Protein AF-A0A3C0PBZ8-F1 (afdb_monomer_lite)

Radius of gyration: 20.2 Å; chains: 1; bounding box: 52×35×53 Å

pLDDT: mean 87.6, std 10.33, range [48.88, 97.69]

Foldseek 3Di:
DPPVVQQVVCCVPVVDGDPDDPCVVLPQLQVAWWPDAQAPVRQVPADFFDKGKGWFFWADWDWDQDPVRKIWIWIWGHDPHGIAIEIEIHPRCVVCVVQRDGRRTKIFIATWDDDPPDPTIHGYTDDIDGSVCCLVPQFQAKEFEDEPVVDDPVLVVVLQVLQQVQDDRHWYWYWYQYPVRDTDIDTDPPGDHDSDPVSQVVSCVSRHN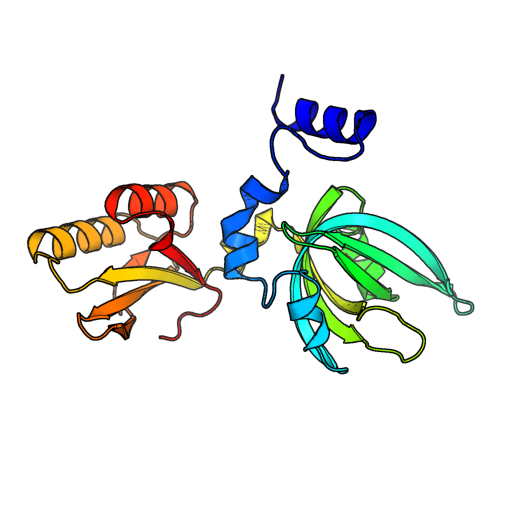VRIGTHRDSDD

Sequence (220 aa):
WPYNELLAREKEVLNFYVSGHPLMHFQDEIRGFSDISMRGEAMEKLKEGNSLTVGGIITTVKTHVQRDGRAMVFLTIEDFDGSMELLVFGDAYEKFKHLLSADAMVLVHGQVSVREEDKKPKLRVDNVMALADTRSKLTKSIHVRLKTHGLEEAQMKDLLDTCVKLKGSCTLILHLVTGENNEYRIKAKSVLVNSAKESIDMLREKIGRENVWIGKSAAA

Secondary structure (DSSP, 8-state):
--HHHHHHHHHHHHSS-SS--GGGGGHHHHHHH-SS---HHHHTT--TT-EEEEEEEEEEEEEEE-TTS-EEEEEEEE-SS-EEEEEEEHHHHHHHGGG-STT-EEEEEEEEE--TT-SS-EEEEEEEEEHHHHHHHH--EEEEEEESTT--HHHHHHHHHHHHHSEEEEEEEEEEE-TT--EEEEEEEEEEE--SHHHHHHHHHHH-GGGEEEES----

Structure (mmCIF, N/CA/C/O backbone):
data_AF-A0A3C0PBZ8-F1
#
_entry.id   AF-A0A3C0PBZ8-F1
#
loop_
_atom_site.group_PDB
_atom_site.id
_atom_site.type_symbol
_atom_site.label_atom_id
_atom_site.label_alt_id
_atom_site.label_comp_id
_atom_site.label_asym_id
_atom_site.label_entity_id
_atom_site.label_seq_id
_atom_site.pdbx_PDB_ins_code
_atom_site.Cartn_x
_atom_site.Cartn_y
_atom_site.Cartn_z
_atom_site.occupancy
_atom_site.B_iso_or_equiv
_atom_site.auth_seq_id
_atom_site.auth_comp_id
_atom_site.auth_asym_id
_atom_site.auth_atom_id
_atom_site.pdbx_PDB_model_num
ATOM 1 N N . TRP A 1 1 ? -15.441 17.137 -18.085 1.00 51.53 1 TRP A N 1
ATOM 2 C CA . TRP A 1 1 ? -14.858 15.905 -18.651 1.00 51.53 1 TRP A CA 1
ATOM 3 C C . TRP A 1 1 ? -14.835 14.815 -17.596 1.00 51.53 1 TRP A C 1
ATOM 5 O O . TRP A 1 1 ? -14.841 15.162 -16.417 1.00 51.53 1 TRP A O 1
ATOM 15 N N . PRO A 1 2 ? -14.826 13.528 -17.980 1.00 69.44 2 PRO A N 1
ATOM 16 C CA . PRO A 1 2 ? -14.471 12.448 -17.064 1.00 69.44 2 PRO A CA 1
ATOM 17 C C . PRO A 1 2 ? -13.105 12.747 -16.431 1.00 69.44 2 PRO A C 1
ATOM 19 O O . PRO A 1 2 ? -12.188 13.173 -17.132 1.00 69.44 2 PRO A O 1
ATOM 22 N N . TYR A 1 3 ? -12.968 12.547 -15.120 1.00 59.53 3 TYR A N 1
ATOM 23 C CA . TYR A 1 3 ? -11.775 12.941 -14.356 1.00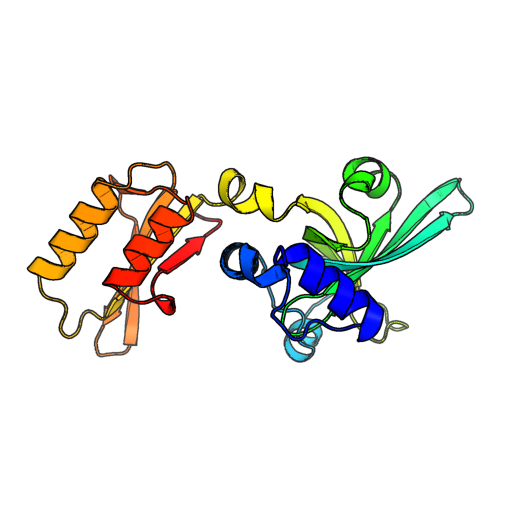 59.53 3 TYR A CA 1
ATOM 24 C C . TYR A 1 3 ? -10.474 12.358 -14.942 1.00 59.53 3 TYR A C 1
ATOM 26 O O . TYR A 1 3 ? -9.493 13.072 -15.111 1.00 59.53 3 TYR A O 1
ATOM 34 N N . ASN A 1 4 ? -10.507 11.100 -15.386 1.00 64.56 4 ASN A N 1
ATOM 35 C CA . ASN A 1 4 ? -9.351 10.426 -15.988 1.00 64.56 4 ASN A CA 1
ATOM 36 C C . ASN A 1 4 ? -8.911 11.036 -17.329 1.00 64.56 4 ASN A C 1
ATOM 38 O O . ASN A 1 4 ? -7.724 11.042 -17.635 1.00 64.56 4 ASN A O 1
ATOM 42 N N . GLU A 1 5 ? -9.846 11.559 -18.126 1.00 66.94 5 GLU A N 1
ATOM 43 C CA . GLU A 1 5 ? -9.527 12.170 -19.423 1.00 66.94 5 GLU A CA 1
ATOM 44 C C . GLU A 1 5 ? -8.877 13.550 -19.245 1.00 66.94 5 GLU A C 1
ATOM 46 O O . GLU A 1 5 ? -7.983 13.920 -20.002 1.00 66.94 5 GLU A O 1
ATOM 51 N N . LEU A 1 6 ? -9.277 14.287 -18.202 1.00 71.25 6 LEU A N 1
ATOM 52 C CA . LEU A 1 6 ? -8.618 15.531 -17.805 1.00 71.25 6 LEU A CA 1
ATOM 53 C C . LEU A 1 6 ? -7.170 15.261 -17.376 1.00 71.25 6 LEU A C 1
ATOM 55 O O . LEU A 1 6 ? -6.262 15.915 -17.876 1.00 71.25 6 LEU A O 1
ATOM 59 N N . LEU A 1 7 ? -6.953 14.261 -16.516 1.00 61.84 7 LEU A N 1
ATOM 60 C CA . LEU A 1 7 ? -5.617 13.903 -16.033 1.00 61.84 7 LEU A CA 1
ATOM 61 C C . LEU A 1 7 ? -4.696 13.416 -17.159 1.00 61.84 7 LEU A C 1
ATOM 63 O O . LEU A 1 7 ? -3.534 13.810 -17.210 1.00 61.84 7 LEU A O 1
ATOM 67 N N . ALA A 1 8 ? -5.212 12.607 -18.090 1.00 66.56 8 ALA A N 1
ATOM 68 C CA . ALA A 1 8 ? -4.445 12.153 -19.249 1.00 66.56 8 ALA A CA 1
ATOM 69 C C . ALA A 1 8 ? -3.978 13.330 -20.124 1.00 66.56 8 ALA A C 1
ATOM 71 O O . ALA A 1 8 ? -2.813 13.381 -20.512 1.00 66.56 8 ALA A O 1
ATOM 72 N N . ARG A 1 9 ? -4.856 14.313 -20.369 1.00 60.94 9 ARG A N 1
ATOM 73 C CA . ARG A 1 9 ? -4.512 15.526 -21.129 1.00 60.94 9 ARG A CA 1
ATOM 74 C C . ARG A 1 9 ? -3.563 16.449 -20.372 1.00 60.94 9 ARG A C 1
ATOM 76 O O . ARG A 1 9 ? -2.681 17.034 -20.987 1.00 60.94 9 ARG A O 1
ATOM 83 N N . GLU A 1 10 ? -3.711 16.582 -19.055 1.00 69.81 10 GLU A N 1
ATOM 84 C CA . GLU A 1 10 ? -2.758 17.339 -18.233 1.00 69.81 10 GLU A CA 1
ATOM 85 C C . GLU A 1 10 ? -1.360 16.731 -18.314 1.00 69.81 10 GLU A C 1
ATOM 87 O O . GLU A 1 10 ? -0.398 17.453 -18.561 1.00 69.81 10 GLU A O 1
ATOM 92 N N . LYS A 1 11 ? -1.241 15.402 -18.221 1.00 64.38 11 LYS A N 1
ATOM 93 C CA . LYS A 1 11 ? 0.039 14.721 -18.429 1.00 64.38 11 LYS A CA 1
ATOM 94 C C . LYS A 1 11 ? 0.583 14.947 -19.843 1.00 64.38 11 LYS A C 1
ATOM 96 O O . LYS A 1 11 ? 1.767 15.211 -19.994 1.00 64.38 11 LYS A O 1
ATOM 101 N N . GLU A 1 12 ? -0.256 14.875 -20.871 1.00 68.19 12 GLU A N 1
ATOM 102 C CA . GLU A 1 12 ? 0.172 15.061 -22.264 1.00 68.19 12 GLU A CA 1
ATOM 103 C C . GLU A 1 12 ? 0.647 16.497 -22.561 1.00 68.19 12 GLU A C 1
ATOM 105 O O . GLU A 1 12 ? 1.624 16.689 -23.280 1.00 68.19 12 GLU A O 1
ATOM 110 N N . VAL A 1 13 ? -0.015 17.507 -21.987 1.00 69.38 13 VAL A N 1
ATOM 111 C CA . VAL A 1 13 ? 0.250 18.931 -22.267 1.00 69.38 13 VAL A CA 1
ATOM 112 C C . VAL A 1 13 ? 1.289 19.531 -21.321 1.00 69.38 13 VAL A C 1
ATOM 114 O O . VAL A 1 13 ? 2.105 20.353 -21.736 1.00 69.38 13 VAL A O 1
ATOM 117 N N . LEU A 1 14 ? 1.248 19.158 -20.044 1.00 60.00 14 LEU A N 1
ATOM 118 C CA . LEU A 1 14 ? 2.053 19.769 -18.987 1.00 60.00 14 LEU A CA 1
ATOM 119 C C . LEU A 1 14 ? 3.160 18.840 -18.491 1.00 60.00 14 LEU A C 1
ATOM 121 O O . LEU A 1 14 ? 4.107 19.314 -17.875 1.00 60.00 14 LEU A O 1
ATOM 125 N N . ASN A 1 15 ? 3.082 17.537 -18.776 1.00 53.66 15 ASN A N 1
ATOM 126 C CA . ASN A 1 15 ? 3.970 16.509 -18.225 1.00 53.66 15 ASN A CA 1
ATOM 127 C C . ASN A 1 15 ? 3.897 16.388 -16.684 1.00 53.66 15 ASN A C 1
ATOM 129 O O . ASN A 1 15 ? 4.764 15.769 -16.073 1.00 53.66 15 ASN A O 1
ATOM 133 N N . PHE A 1 16 ? 2.859 16.966 -16.061 1.00 51.91 16 PHE A N 1
ATOM 134 C CA . PHE A 1 16 ? 2.511 16.849 -14.639 1.00 51.91 16 PHE A CA 1
ATOM 135 C C . PHE A 1 16 ? 0.998 17.050 -14.426 1.00 51.91 16 PHE A C 1
ATOM 137 O O . PHE A 1 16 ? 0.318 17.637 -15.265 1.00 51.91 16 PHE A O 1
ATOM 144 N N . TYR A 1 17 ? 0.465 16.563 -13.301 1.00 59.19 17 TYR A N 1
ATOM 145 C CA . TYR A 1 17 ? -0.961 16.657 -12.958 1.00 59.19 17 TYR A CA 1
ATOM 146 C C . TYR A 1 17 ? -1.248 17.924 -12.138 1.00 59.19 17 TYR A C 1
ATOM 148 O O . TYR A 1 17 ? -0.642 18.124 -11.086 1.00 59.19 17 TYR A O 1
ATOM 156 N N . VAL A 1 18 ? -2.191 18.760 -12.582 1.00 52.19 18 VAL A N 1
ATOM 157 C CA . VAL A 1 18 ? -2.585 20.016 -11.907 1.00 52.19 18 VAL A CA 1
ATOM 158 C C . VAL A 1 18 ? -3.898 19.845 -11.146 1.00 52.19 18 VAL A C 1
ATOM 160 O O . VAL A 1 18 ? -4.051 20.371 -10.046 1.00 52.19 18 VAL A O 1
ATOM 163 N N . SER A 1 19 ? -4.825 19.054 -11.688 1.00 53.66 19 SER A N 1
ATOM 164 C CA . SER A 1 19 ? -6.160 18.824 -11.117 1.00 53.66 19 SER A CA 1
ATOM 165 C C . SER A 1 19 ? -6.214 17.682 -10.090 1.00 53.66 19 SER A C 1
ATOM 167 O O . SER A 1 19 ? -7.282 17.372 -9.549 1.00 53.66 19 SER A O 1
ATOM 169 N N . GLY A 1 20 ? -5.069 17.057 -9.800 1.00 64.75 20 GLY A N 1
ATOM 170 C CA . GLY A 1 20 ? -4.904 16.066 -8.738 1.00 64.75 20 GLY A CA 1
ATOM 171 C C . GLY A 1 20 ? -4.187 14.791 -9.182 1.00 64.75 20 GLY A C 1
ATOM 172 O O . GLY A 1 20 ? -4.413 14.271 -10.267 1.00 64.75 20 GLY A O 1
ATOM 173 N N . HIS A 1 21 ? -3.310 14.268 -8.325 1.00 72.56 21 HIS A N 1
ATOM 174 C CA . HIS A 1 21 ? -2.490 13.096 -8.633 1.00 72.56 21 HIS A CA 1
ATOM 175 C C . HIS A 1 21 ? -3.364 11.829 -8.805 1.00 72.56 21 HIS A C 1
ATOM 177 O O . HIS A 1 21 ? -4.172 11.554 -7.915 1.00 72.56 21 HIS A O 1
ATOM 183 N N . PRO A 1 22 ? -3.199 10.990 -9.853 1.00 80.25 22 PRO A N 1
ATOM 184 C CA . PRO A 1 22 ? -3.996 9.764 -10.041 1.00 80.25 22 PRO A CA 1
ATOM 185 C C . PRO A 1 22 ? -3.986 8.829 -8.822 1.00 80.25 22 PRO A C 1
ATOM 187 O O . PRO A 1 22 ? -4.986 8.194 -8.486 1.00 80.25 22 PRO A O 1
ATOM 190 N N . LEU A 1 23 ? -2.862 8.811 -8.098 1.00 87.44 23 LEU A N 1
ATOM 191 C CA . LEU A 1 23 ? -2.704 8.047 -6.857 1.00 87.44 23 LEU A CA 1
ATOM 192 C C . LEU A 1 23 ? -3.606 8.509 -5.708 1.00 87.44 23 LEU A C 1
ATOM 194 O O . LEU A 1 23 ? -3.728 7.773 -4.733 1.00 87.44 23 LEU A O 1
ATOM 198 N N . MET A 1 24 ? -4.267 9.671 -5.786 1.00 86.81 24 MET A N 1
ATOM 199 C CA . MET A 1 24 ? -5.183 10.134 -4.734 1.00 86.81 24 MET A CA 1
ATOM 200 C C . MET A 1 24 ? -6.290 9.117 -4.438 1.00 86.81 24 MET A C 1
ATOM 202 O O . MET A 1 24 ? -6.717 8.992 -3.290 1.00 86.81 24 MET A O 1
ATOM 206 N N . HIS A 1 25 ? -6.726 8.350 -5.442 1.00 86.50 25 HIS A N 1
ATOM 207 C CA . HIS A 1 25 ? -7.702 7.277 -5.247 1.00 86.50 25 HIS A CA 1
ATOM 208 C C . HIS A 1 25 ? -7.175 6.123 -4.384 1.00 86.50 25 HIS A C 1
ATOM 210 O O . HIS A 1 25 ? -7.986 5.452 -3.748 1.00 86.50 25 HIS A O 1
ATOM 216 N N . PHE A 1 26 ? -5.852 5.943 -4.339 1.00 91.50 26 PHE A N 1
ATOM 217 C CA . PHE A 1 26 ? -5.145 4.863 -3.648 1.00 91.50 26 PHE A CA 1
ATOM 218 C C . PHE A 1 26 ? -4.282 5.354 -2.475 1.00 91.50 26 PHE A C 1
ATOM 220 O O . PHE A 1 26 ? -3.345 4.680 -2.044 1.00 91.50 26 PHE A O 1
ATOM 227 N N . GLN A 1 27 ? -4.555 6.559 -1.966 1.00 90.00 27 GLN A N 1
ATOM 228 C CA . GLN A 1 27 ? -3.754 7.170 -0.905 1.00 90.00 27 GLN A CA 1
ATOM 229 C C . GLN A 1 27 ? -3.732 6.312 0.372 1.00 90.00 27 GLN A C 1
ATOM 231 O O . GLN A 1 27 ? -2.700 6.221 1.039 1.00 90.00 27 GLN A O 1
ATOM 236 N N . ASP A 1 28 ? -4.855 5.672 0.705 1.00 90.81 28 ASP A N 1
ATOM 237 C CA . ASP A 1 28 ? -4.973 4.814 1.887 1.00 90.81 28 ASP A CA 1
ATOM 238 C C . ASP A 1 28 ? -4.127 3.548 1.752 1.00 90.81 28 ASP A C 1
ATOM 240 O O . ASP A 1 28 ? -3.479 3.124 2.704 1.00 90.81 28 ASP A O 1
ATOM 244 N N . GLU A 1 29 ? -4.126 2.959 0.561 1.00 93.75 29 GLU A N 1
ATOM 245 C CA . GLU A 1 29 ? -3.388 1.757 0.205 1.00 93.75 29 GLU A CA 1
ATOM 246 C C . GLU A 1 29 ? -1.888 2.037 0.217 1.00 93.75 29 GLU A C 1
ATOM 248 O O . GLU A 1 29 ? -1.128 1.296 0.837 1.00 93.75 29 GLU A O 1
ATOM 253 N N . ILE A 1 30 ? -1.458 3.142 -0.398 1.00 92.88 30 ILE A N 1
ATOM 254 C CA . ILE A 1 30 ? -0.048 3.546 -0.401 1.00 92.88 30 ILE A CA 1
ATOM 255 C C . ILE A 1 30 ? 0.422 3.787 1.029 1.00 92.88 30 ILE A C 1
ATOM 257 O O . I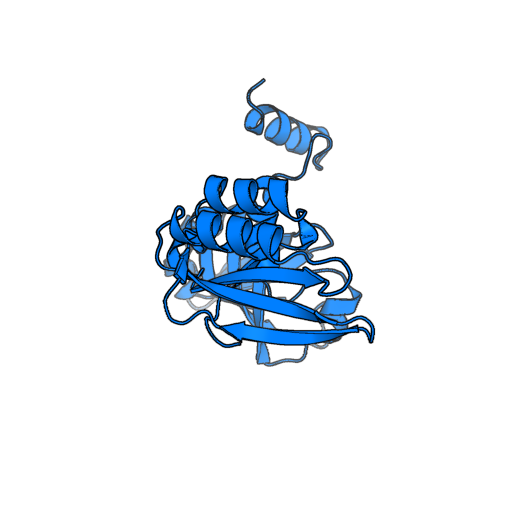LE A 1 30 ? 1.434 3.219 1.430 1.00 92.88 30 ILE A O 1
ATOM 261 N N . ARG A 1 31 ? -0.329 4.558 1.823 1.00 91.00 31 ARG A N 1
ATOM 262 C CA . ARG A 1 31 ? 0.035 4.854 3.214 1.00 91.00 31 ARG A CA 1
ATOM 263 C C . ARG A 1 31 ? -0.010 3.617 4.115 1.00 91.00 31 ARG A C 1
ATOM 265 O O . ARG A 1 31 ? 0.783 3.517 5.045 1.00 91.00 31 ARG A O 1
ATOM 272 N N . GLY A 1 32 ? -0.959 2.714 3.887 1.00 90.56 32 GLY A N 1
ATOM 273 C CA . GLY A 1 32 ? -1.168 1.528 4.717 1.00 90.56 32 GLY A CA 1
ATOM 274 C C . GLY A 1 32 ? -0.227 0.367 4.394 1.00 90.56 32 GLY A C 1
ATOM 275 O O . GLY A 1 32 ? 0.033 -0.465 5.268 1.00 90.56 32 GLY A O 1
ATOM 276 N N . PHE A 1 33 ? 0.271 0.286 3.155 1.00 94.00 33 PHE A N 1
ATOM 277 C CA . PHE A 1 33 ? 1.030 -0.872 2.675 1.00 94.00 33 PHE A CA 1
ATOM 278 C C . PHE A 1 33 ? 2.471 -0.575 2.255 1.00 94.00 33 PHE A C 1
ATOM 280 O O . PHE A 1 33 ? 3.267 -1.517 2.238 1.00 94.00 33 PHE A O 1
ATOM 287 N N . SER A 1 34 ? 2.822 0.681 1.966 1.00 93.69 34 SER A N 1
ATOM 288 C CA . SER A 1 34 ? 4.213 1.066 1.693 1.00 93.69 34 SER A CA 1
ATOM 289 C C . SER A 1 34 ? 4.995 1.204 2.993 1.00 93.69 34 SER A C 1
ATOM 291 O O . SER A 1 34 ? 4.485 1.717 3.988 1.00 93.69 34 SER A O 1
ATOM 293 N N . ASP A 1 35 ? 6.243 0.752 2.982 1.00 92.81 35 ASP A N 1
ATOM 294 C CA . ASP A 1 35 ? 7.123 0.823 4.147 1.00 92.81 35 ASP A CA 1
ATOM 295 C C . ASP A 1 35 ? 7.778 2.212 4.277 1.00 92.81 35 ASP A C 1
ATOM 297 O O . ASP A 1 35 ? 8.089 2.646 5.386 1.00 92.81 35 ASP A O 1
ATOM 301 N N . ILE A 1 36 ? 7.951 2.930 3.159 1.00 91.31 36 ILE A N 1
ATOM 302 C CA . ILE A 1 36 ? 8.472 4.304 3.109 1.00 91.31 36 ILE A CA 1
ATOM 303 C C . ILE A 1 36 ? 7.732 5.141 2.057 1.00 91.31 36 ILE A C 1
ATOM 305 O O . ILE A 1 36 ? 7.126 4.595 1.137 1.00 91.31 36 ILE A O 1
ATOM 309 N N . SER A 1 37 ? 7.864 6.463 2.175 1.00 88.62 37 SER A N 1
ATOM 310 C CA . SER A 1 37 ? 7.692 7.404 1.060 1.00 88.62 37 SER A CA 1
ATOM 311 C C . SER A 1 37 ? 8.999 7.494 0.262 1.00 88.62 37 SER A C 1
ATOM 313 O O . SER A 1 37 ? 10.086 7.343 0.826 1.00 88.62 37 SER A O 1
ATOM 315 N N . MET A 1 38 ? 8.912 7.747 -1.043 1.00 89.25 38 MET A N 1
ATOM 316 C CA . MET A 1 38 ? 10.055 7.844 -1.962 1.00 89.25 38 MET A CA 1
ATOM 317 C C . MET A 1 38 ? 10.749 9.215 -1.916 1.00 89.25 38 MET A C 1
ATOM 319 O O . MET A 1 38 ? 11.509 9.583 -2.815 1.00 89.25 38 MET A O 1
ATOM 323 N N . ARG A 1 39 ? 10.533 9.985 -0.847 1.00 88.00 39 ARG A N 1
ATOM 324 C CA . ARG A 1 39 ? 11.288 11.205 -0.558 1.00 88.00 39 ARG A CA 1
ATOM 325 C C . ARG A 1 39 ? 12.768 10.892 -0.301 1.00 88.00 39 ARG A C 1
ATOM 327 O O . ARG A 1 39 ? 13.101 9.946 0.412 1.00 88.00 39 ARG A O 1
ATOM 334 N N . GLY A 1 40 ? 13.665 11.740 -0.815 1.00 79.06 40 GLY A N 1
ATOM 335 C CA . GLY A 1 40 ? 15.126 11.543 -0.769 1.00 79.06 40 GLY A CA 1
ATOM 336 C C . GLY A 1 40 ? 15.688 11.111 0.594 1.00 79.06 40 GLY A C 1
ATOM 337 O O . GLY A 1 40 ? 16.355 10.086 0.677 1.00 79.06 40 GLY A O 1
ATOM 338 N N . GLU A 1 41 ? 15.338 11.817 1.671 1.00 81.81 41 GLU A N 1
ATOM 339 C CA . GLU A 1 41 ? 15.822 11.530 3.036 1.00 81.81 41 GLU A CA 1
ATOM 340 C C . GLU A 1 41 ? 15.434 10.131 3.559 1.00 81.81 41 GLU A C 1
ATOM 342 O O . GLU A 1 41 ? 16.143 9.544 4.380 1.00 81.81 41 GLU A O 1
ATOM 347 N N . ALA A 1 42 ? 14.290 9.588 3.125 1.00 83.19 42 ALA A N 1
ATOM 348 C CA . ALA A 1 42 ? 13.862 8.243 3.507 1.00 83.19 42 ALA A CA 1
ATOM 349 C C . ALA A 1 42 ? 14.668 7.176 2.752 1.00 83.19 42 ALA A C 1
ATOM 351 O O . ALA A 1 42 ? 15.045 6.158 3.334 1.00 83.19 42 ALA A O 1
ATOM 352 N N . MET A 1 43 ? 14.982 7.442 1.481 1.00 85.56 43 MET A N 1
ATOM 353 C CA . MET A 1 43 ? 15.770 6.545 0.636 1.00 85.56 43 MET A CA 1
ATOM 354 C C . MET A 1 43 ? 17.240 6.463 1.065 1.00 85.56 43 MET A C 1
ATOM 356 O O . MET A 1 43 ? 17.827 5.389 0.999 1.00 85.56 43 MET A O 1
ATOM 360 N N . GLU A 1 44 ? 17.827 7.553 1.564 1.00 85.62 44 GLU A N 1
ATOM 361 C CA . GLU A 1 44 ? 19.222 7.582 2.045 1.00 85.62 44 GLU A CA 1
ATOM 362 C C . GLU A 1 44 ? 19.490 6.627 3.219 1.00 85.62 44 GLU A C 1
ATOM 364 O O . GLU A 1 44 ? 20.624 6.212 3.449 1.00 85.62 44 GLU A O 1
ATOM 369 N N . LYS A 1 45 ? 18.448 6.248 3.967 1.00 86.88 45 LYS A N 1
ATOM 370 C CA . LYS A 1 45 ? 18.554 5.315 5.099 1.00 86.88 45 LYS A CA 1
ATOM 371 C C . LYS A 1 45 ? 18.485 3.847 4.676 1.00 86.88 45 LYS A C 1
ATOM 373 O O . LYS A 1 45 ? 18.660 2.964 5.521 1.00 86.88 45 LYS A O 1
ATOM 378 N N . LEU A 1 46 ? 18.196 3.571 3.404 1.00 90.56 46 LEU A N 1
ATOM 379 C CA . LEU A 1 46 ? 18.093 2.215 2.883 1.00 90.56 46 LEU A CA 1
ATOM 380 C C . LEU A 1 46 ? 19.476 1.578 2.735 1.00 90.56 46 LEU A C 1
ATOM 382 O O . LEU A 1 46 ? 20.456 2.230 2.383 1.00 90.56 46 LEU A O 1
ATOM 386 N N . LYS A 1 47 ? 19.543 0.275 3.004 1.00 91.00 47 LYS A N 1
ATOM 387 C CA . LYS A 1 47 ? 20.764 -0.529 2.911 1.00 91.00 47 LYS A CA 1
ATOM 388 C C . LYS A 1 47 ? 20.559 -1.662 1.915 1.00 91.00 47 LYS A C 1
ATOM 390 O O . LYS A 1 47 ? 19.431 -2.123 1.744 1.00 91.00 47 LYS A O 1
ATOM 395 N N . GLU A 1 48 ? 21.652 -2.109 1.301 1.00 94.12 48 GLU A N 1
ATOM 396 C CA . GLU A 1 48 ? 21.672 -3.277 0.413 1.00 94.12 48 GLU A CA 1
ATOM 397 C C . GLU A 1 48 ? 20.962 -4.477 1.055 1.00 94.12 48 GLU A C 1
ATOM 399 O O . GLU A 1 48 ? 21.176 -4.781 2.230 1.00 94.12 48 GLU A O 1
ATOM 404 N N . GLY A 1 49 ? 20.120 -5.158 0.278 1.00 92.69 49 GLY A N 1
ATOM 405 C CA . GLY A 1 49 ? 19.435 -6.384 0.689 1.00 92.69 49 GLY A CA 1
ATOM 406 C C . GLY A 1 49 ? 18.202 -6.181 1.574 1.00 92.69 49 GLY A C 1
ATOM 407 O O . GLY A 1 49 ? 17.476 -7.146 1.815 1.00 92.69 49 GLY A O 1
ATOM 408 N N . ASN A 1 50 ? 17.907 -4.958 2.031 1.00 94.31 50 ASN A N 1
ATOM 409 C CA . ASN A 1 50 ? 16.680 -4.694 2.784 1.00 94.31 50 ASN A CA 1
ATOM 410 C C . ASN A 1 50 ? 15.447 -5.022 1.934 1.00 94.31 50 ASN A C 1
ATOM 412 O O . ASN A 1 50 ? 15.324 -4.548 0.804 1.00 94.31 50 ASN A O 1
ATOM 416 N N . SER A 1 51 ? 14.499 -5.777 2.491 1.00 95.75 51 SER A N 1
ATOM 417 C CA . SER A 1 51 ? 13.184 -5.941 1.870 1.00 95.75 51 SER A CA 1
ATOM 418 C C . SER A 1 51 ? 12.379 -4.654 2.005 1.00 95.75 51 SER A C 1
ATOM 420 O O . SER A 1 51 ? 12.304 -4.077 3.091 1.00 95.75 51 SER A O 1
ATOM 422 N N . LEU A 1 52 ? 11.771 -4.216 0.909 1.00 95.88 52 LEU A N 1
ATOM 423 C CA . LEU A 1 52 ? 11.041 -2.959 0.841 1.00 95.88 52 LEU A CA 1
ATOM 424 C C . LEU A 1 52 ? 9.778 -3.115 -0.002 1.00 95.88 52 LEU A C 1
ATOM 426 O O . LEU A 1 52 ? 9.802 -3.709 -1.082 1.00 95.88 52 LEU A O 1
ATOM 430 N N . THR A 1 53 ? 8.682 -2.547 0.491 1.00 96.81 53 THR A N 1
ATOM 431 C CA . THR A 1 53 ? 7.418 -2.415 -0.235 1.00 96.81 53 THR A CA 1
ATOM 432 C C . THR A 1 53 ? 7.130 -0.944 -0.495 1.00 96.81 53 THR A C 1
ATOM 434 O O . THR A 1 53 ? 7.128 -0.144 0.440 1.00 96.81 53 THR A O 1
ATOM 437 N N . VAL A 1 54 ? 6.848 -0.582 -1.743 1.00 96.88 54 VAL A N 1
ATOM 438 C CA . VAL A 1 54 ? 6.467 0.784 -2.132 1.00 96.88 54 VAL A CA 1
ATOM 439 C C . VAL A 1 54 ? 5.276 0.768 -3.081 1.00 96.88 54 VAL A C 1
ATOM 441 O O . VAL A 1 54 ? 5.122 -0.160 -3.873 1.00 96.88 54 VAL A O 1
ATOM 444 N N . GLY A 1 55 ? 4.427 1.788 -3.007 1.00 96.50 55 GLY A N 1
ATOM 445 C CA . GLY A 1 55 ? 3.273 1.960 -3.885 1.00 96.50 55 GLY A CA 1
ATOM 446 C C . GLY A 1 55 ? 3.362 3.256 -4.672 1.00 96.50 55 GLY A C 1
ATOM 447 O O . GLY A 1 55 ? 3.767 4.278 -4.129 1.00 96.50 55 GLY A O 1
ATOM 448 N N . GLY A 1 56 ? 2.970 3.220 -5.942 1.00 95.50 56 GLY A N 1
ATOM 449 C CA . GLY A 1 56 ? 3.073 4.383 -6.813 1.00 95.50 56 GLY A CA 1
ATOM 450 C C . GLY A 1 56 ? 2.581 4.135 -8.233 1.00 95.50 56 GLY A C 1
ATOM 451 O O . GLY A 1 56 ? 1.967 3.107 -8.528 1.00 95.50 56 GLY A O 1
ATOM 452 N N . ILE A 1 57 ? 2.844 5.099 -9.110 1.00 95.19 57 ILE A N 1
ATOM 453 C CA . ILE A 1 57 ? 2.552 5.037 -10.543 1.00 95.19 57 ILE A CA 1
ATOM 454 C C . ILE A 1 57 ? 3.847 4.828 -11.326 1.00 95.19 57 ILE A C 1
ATOM 456 O O . ILE A 1 57 ? 4.858 5.475 -11.058 1.00 95.19 57 ILE A O 1
ATOM 460 N N . ILE A 1 58 ? 3.834 3.916 -12.294 1.00 96.19 58 ILE A N 1
ATOM 461 C CA . ILE A 1 58 ? 4.973 3.704 -13.187 1.00 96.19 58 ILE A CA 1
ATOM 462 C C . ILE A 1 58 ? 4.993 4.816 -14.238 1.00 96.19 58 ILE A C 1
ATOM 464 O O . ILE A 1 58 ? 4.046 4.974 -15.005 1.00 96.19 58 ILE A O 1
ATOM 468 N N . THR A 1 59 ? 6.084 5.571 -14.316 1.00 94.00 59 THR A N 1
ATOM 469 C CA . THR A 1 59 ? 6.217 6.701 -15.250 1.00 94.00 59 THR A CA 1
ATOM 470 C C . THR A 1 59 ? 7.040 6.352 -16.484 1.00 94.00 59 THR A C 1
ATOM 472 O O . THR A 1 59 ? 6.721 6.799 -17.583 1.00 94.00 59 THR A O 1
ATOM 475 N N . THR A 1 60 ? 8.074 5.521 -16.328 1.00 94.44 60 THR A N 1
ATOM 476 C CA . THR A 1 60 ? 8.987 5.124 -17.410 1.00 94.44 60 THR A CA 1
ATOM 477 C C . THR A 1 60 ? 9.179 3.614 -17.423 1.00 94.44 60 THR A C 1
ATOM 479 O O . THR A 1 60 ? 9.286 3.001 -16.363 1.00 94.44 60 THR A O 1
ATOM 482 N N . VAL A 1 61 ? 9.272 3.023 -18.620 1.00 95.25 61 VAL A N 1
ATOM 483 C CA . VAL A 1 61 ? 9.584 1.601 -18.832 1.00 95.25 61 VAL A CA 1
ATOM 484 C C . VAL A 1 61 ? 10.653 1.476 -19.914 1.00 95.25 61 VAL A C 1
ATOM 486 O O . VAL A 1 61 ? 10.456 1.926 -21.041 1.00 95.25 61 VAL A O 1
ATOM 489 N N . LYS A 1 62 ? 11.789 0.860 -19.586 1.00 94.06 62 LYS A N 1
ATOM 490 C CA . LYS A 1 62 ? 12.890 0.583 -20.517 1.00 94.06 62 LYS A CA 1
ATOM 491 C C . LYS A 1 62 ? 13.234 -0.895 -20.468 1.00 94.06 62 LYS A C 1
ATOM 493 O O . LYS A 1 62 ? 13.779 -1.383 -19.481 1.00 94.06 62 LYS A O 1
ATOM 498 N N . THR A 1 63 ? 12.920 -1.599 -21.548 1.00 90.50 63 THR A N 1
ATOM 499 C CA . THR A 1 63 ? 13.176 -3.036 -21.674 1.00 90.50 63 THR A CA 1
ATOM 500 C C . THR A 1 63 ? 14.474 -3.263 -22.431 1.00 90.50 63 THR A C 1
ATOM 502 O O . THR A 1 63 ? 14.647 -2.770 -23.543 1.00 90.50 63 THR A O 1
ATOM 505 N N . HIS A 1 64 ? 15.371 -4.040 -21.838 1.00 89.44 64 HIS A N 1
ATOM 506 C CA . HIS A 1 64 ? 16.612 -4.492 -22.444 1.00 89.44 64 HIS A CA 1
ATOM 507 C C . HIS A 1 64 ? 16.626 -6.015 -22.497 1.00 89.44 64 HIS A C 1
ATOM 509 O O . HIS A 1 64 ? 16.212 -6.686 -21.556 1.00 89.44 64 HIS A O 1
ATOM 515 N N . VAL A 1 65 ? 17.136 -6.568 -23.591 1.00 86.75 65 VAL A N 1
ATOM 516 C CA . VAL A 1 65 ? 17.395 -8.005 -23.698 1.00 86.75 65 VAL A CA 1
ATOM 517 C C . VAL A 1 65 ? 18.865 -8.232 -23.370 1.00 86.75 65 VAL A C 1
ATOM 519 O O . VAL A 1 65 ? 19.746 -7.612 -23.970 1.00 86.75 65 VAL A O 1
ATOM 522 N N . GLN A 1 66 ? 19.136 -9.074 -22.377 1.00 83.12 66 GLN A N 1
ATOM 523 C CA . GLN A 1 66 ? 20.493 -9.448 -22.000 1.00 83.12 66 GLN A CA 1
ATOM 524 C C . GLN A 1 66 ? 21.100 -10.414 -23.024 1.00 83.12 66 GLN A C 1
ATOM 526 O O . GLN A 1 66 ? 20.409 -11.009 -23.849 1.00 83.12 66 GLN A O 1
ATOM 531 N N . ARG A 1 67 ? 22.425 -10.591 -22.966 1.00 81.56 67 ARG A N 1
ATOM 532 C CA . ARG A 1 67 ? 23.173 -11.458 -23.897 1.00 81.56 67 ARG A CA 1
ATOM 533 C C . ARG A 1 67 ? 22.744 -12.928 -23.845 1.00 81.56 67 ARG A C 1
ATOM 535 O O . ARG A 1 67 ? 22.936 -13.640 -24.820 1.00 81.56 67 ARG A O 1
ATOM 542 N N . ASP A 1 68 ? 22.180 -13.366 -22.724 1.00 82.12 68 ASP A N 1
ATOM 543 C CA . ASP A 1 68 ? 21.632 -14.711 -22.523 1.00 82.12 68 ASP A CA 1
ATOM 544 C C . ASP A 1 68 ? 20.161 -14.843 -22.972 1.00 82.12 68 ASP A C 1
ATOM 546 O O . ASP A 1 68 ? 19.543 -15.885 -22.768 1.00 82.12 68 ASP A O 1
ATOM 550 N N . GLY A 1 69 ? 19.594 -13.790 -23.569 1.00 80.50 69 GLY A N 1
ATOM 551 C CA . GLY A 1 69 ? 18.212 -13.736 -24.039 1.00 80.50 69 GLY A CA 1
ATOM 552 C C . GLY A 1 69 ? 17.184 -13.358 -22.970 1.00 80.50 69 GLY A C 1
ATOM 553 O O . GLY A 1 69 ? 16.014 -13.188 -23.310 1.00 80.50 69 GLY A O 1
ATOM 554 N N . ARG A 1 70 ? 17.571 -13.188 -21.697 1.00 85.62 70 ARG A N 1
ATOM 555 C CA . ARG A 1 70 ? 16.625 -12.814 -20.633 1.00 85.62 70 ARG A CA 1
ATOM 556 C C . ARG A 1 70 ? 16.307 -11.322 -20.659 1.00 85.62 70 ARG A C 1
ATOM 558 O O . ARG A 1 70 ? 17.179 -10.480 -20.870 1.00 85.62 70 ARG A O 1
ATOM 565 N N . ALA A 1 71 ? 15.046 -10.985 -20.398 1.00 87.00 71 ALA A N 1
ATOM 566 C CA . ALA A 1 71 ? 14.616 -9.599 -20.268 1.00 87.00 71 ALA A CA 1
ATOM 567 C C . ALA A 1 71 ? 15.140 -8.970 -18.964 1.00 87.00 71 ALA A C 1
ATOM 569 O O . ALA A 1 71 ? 15.098 -9.575 -17.892 1.00 87.00 71 ALA A O 1
ATOM 570 N N . MET A 1 72 ? 15.604 -7.731 -19.062 1.00 90.94 72 MET A N 1
ATOM 571 C CA . MET A 1 72 ? 15.967 -6.852 -17.960 1.00 90.94 72 MET A CA 1
ATOM 572 C C . MET A 1 72 ? 15.231 -5.537 -18.169 1.00 90.94 72 MET A C 1
ATOM 574 O O . MET A 1 72 ? 15.443 -4.857 -19.172 1.00 90.94 72 MET A O 1
ATOM 578 N N . VAL A 1 73 ? 14.348 -5.183 -17.244 1.00 93.94 73 VAL A N 1
ATOM 579 C CA . VAL A 1 73 ? 13.488 -4.009 -17.382 1.00 93.94 73 VAL A CA 1
ATOM 580 C C . VAL A 1 73 ? 13.781 -3.029 -16.267 1.00 93.94 73 VAL A C 1
ATOM 582 O O . VAL A 1 73 ? 13.699 -3.371 -15.088 1.00 93.94 73 VAL A O 1
ATOM 585 N N . PHE A 1 74 ? 14.115 -1.807 -16.663 1.00 95.12 74 PHE A N 1
ATOM 586 C CA . PHE A 1 74 ? 14.226 -0.668 -15.770 1.00 95.12 74 PHE A CA 1
ATOM 587 C C . PHE A 1 74 ? 12.914 0.098 -15.815 1.00 95.12 74 PHE A C 1
ATOM 589 O O . PHE A 1 74 ? 12.465 0.497 -16.894 1.00 95.12 74 PHE A O 1
ATOM 596 N N . LEU A 1 75 ? 12.303 0.305 -14.656 1.00 96.56 75 LEU A N 1
ATOM 597 C CA . LEU A 1 75 ? 11.126 1.153 -14.528 1.00 96.56 75 LEU A CA 1
ATOM 598 C C . LEU A 1 75 ? 11.399 2.283 -13.549 1.00 96.56 75 LEU A C 1
ATOM 600 O O . LEU A 1 75 ? 12.275 2.180 -12.697 1.00 96.56 75 LEU A O 1
ATOM 604 N N . THR A 1 76 ? 10.616 3.345 -13.642 1.00 96.44 76 THR A N 1
ATOM 605 C CA . THR A 1 76 ? 10.573 4.383 -12.611 1.00 96.44 76 THR A CA 1
ATOM 606 C C . THR A 1 76 ? 9.186 4.370 -12.003 1.00 96.44 76 THR A C 1
ATOM 608 O O . THR A 1 76 ? 8.203 4.464 -12.737 1.00 96.44 76 THR A O 1
ATOM 611 N N . ILE A 1 77 ? 9.116 4.220 -10.682 1.00 96.19 77 ILE A N 1
ATOM 612 C CA . ILE A 1 77 ? 7.885 4.366 -9.909 1.00 96.19 77 ILE A CA 1
ATOM 613 C C . ILE A 1 77 ? 7.923 5.696 -9.164 1.00 96.19 77 ILE A C 1
ATOM 615 O O . ILE A 1 77 ? 8.976 6.099 -8.672 1.00 96.19 77 ILE A O 1
ATOM 619 N N . GLU A 1 78 ? 6.785 6.372 -9.107 1.00 93.44 78 GLU A N 1
ATOM 620 C CA . GLU A 1 78 ? 6.615 7.668 -8.454 1.00 93.44 78 GLU A CA 1
ATOM 621 C C . GLU A 1 78 ? 5.464 7.599 -7.448 1.00 93.44 78 GLU A C 1
ATOM 623 O O . GLU A 1 78 ? 4.417 7.013 -7.742 1.00 93.44 78 GLU A O 1
ATOM 628 N N . ASP A 1 79 ? 5.663 8.163 -6.259 1.00 92.56 79 ASP A N 1
ATOM 629 C CA . ASP A 1 79 ? 4.615 8.392 -5.264 1.00 92.56 79 ASP A CA 1
ATOM 630 C C . ASP A 1 79 ? 4.306 9.896 -5.130 1.00 92.56 79 ASP A C 1
ATOM 632 O O . ASP A 1 79 ? 4.558 10.674 -6.041 1.00 92.56 79 ASP A O 1
ATOM 636 N N . PHE A 1 80 ? 3.705 10.323 -4.017 1.00 88.69 80 PHE A N 1
ATOM 637 C CA . PHE A 1 80 ? 3.369 11.735 -3.809 1.00 88.69 80 PHE A CA 1
ATOM 638 C C . PHE A 1 80 ? 4.580 12.634 -3.515 1.00 88.69 80 PHE A C 1
ATOM 640 O O . PHE A 1 80 ? 4.459 13.852 -3.631 1.00 88.69 80 PHE A O 1
ATOM 647 N N . ASP A 1 81 ? 5.713 12.062 -3.103 1.00 87.94 81 ASP A N 1
ATOM 648 C CA . ASP A 1 81 ? 6.855 12.805 -2.566 1.00 87.94 81 ASP A CA 1
ATOM 649 C C . ASP A 1 81 ? 8.149 12.606 -3.372 1.00 87.94 81 ASP A C 1
ATOM 651 O O . ASP A 1 81 ? 9.107 13.370 -3.207 1.00 87.94 81 ASP A O 1
ATOM 655 N N . GLY A 1 82 ? 8.224 11.578 -4.218 1.00 90.06 82 GLY A N 1
ATOM 656 C CA . GLY A 1 82 ? 9.399 11.314 -5.031 1.00 90.06 82 GLY A CA 1
ATOM 657 C C . GLY A 1 82 ? 9.286 10.077 -5.910 1.00 90.06 82 GLY A C 1
ATOM 658 O O . GLY A 1 82 ? 8.211 9.540 -6.156 1.00 90.06 82 GLY A O 1
ATOM 659 N N . SER A 1 83 ? 10.434 9.630 -6.413 1.00 93.19 83 SER A N 1
ATOM 660 C CA . SER A 1 83 ? 10.521 8.503 -7.336 1.00 93.19 83 SER A CA 1
ATOM 661 C C . SER A 1 83 ? 11.716 7.605 -7.051 1.00 93.19 83 SER A C 1
ATOM 663 O O . SER A 1 83 ? 12.751 8.044 -6.538 1.00 93.19 83 SER A O 1
ATOM 665 N N . MET A 1 84 ? 11.563 6.335 -7.420 1.00 94.44 84 MET A N 1
ATOM 666 C CA . MET A 1 84 ? 12.562 5.286 -7.261 1.00 94.44 84 MET A CA 1
ATOM 667 C C . MET A 1 84 ? 12.667 4.451 -8.541 1.00 94.44 84 MET A C 1
ATOM 669 O O . MET A 1 84 ? 11.678 4.187 -9.228 1.00 94.44 84 MET A O 1
ATOM 673 N N . GLU A 1 85 ? 13.882 4.020 -8.871 1.00 95.69 85 GLU A N 1
ATOM 674 C CA . GLU A 1 85 ? 14.107 3.106 -9.986 1.00 95.69 85 GLU A CA 1
ATOM 675 C C . GLU A 1 85 ? 13.860 1.657 -9.556 1.00 95.69 85 GLU A C 1
ATOM 677 O O . GLU A 1 85 ? 14.347 1.187 -8.527 1.00 95.69 85 GLU A O 1
ATOM 682 N N . LEU A 1 86 ? 13.108 0.937 -10.379 1.00 96.88 86 LEU A N 1
ATOM 683 C CA . LEU A 1 86 ? 12.809 -0.476 -10.236 1.00 96.88 86 LEU A CA 1
ATOM 684 C C . LEU A 1 86 ? 13.603 -1.274 -11.259 1.00 96.88 86 LEU A C 1
ATOM 686 O O . LEU A 1 86 ? 13.732 -0.874 -12.418 1.00 96.88 86 LEU A O 1
ATOM 690 N N . LEU A 1 87 ? 14.066 -2.444 -10.844 1.00 95.62 87 LEU A N 1
ATOM 691 C CA . LEU A 1 87 ? 14.781 -3.372 -11.696 1.00 95.62 87 LEU A CA 1
ATOM 692 C C . LEU A 1 87 ? 14.114 -4.745 -11.662 1.00 95.62 87 LEU A C 1
ATOM 694 O O . LEU A 1 87 ? 14.067 -5.401 -10.622 1.00 95.62 87 LEU A O 1
ATOM 698 N N . VAL A 1 88 ? 13.612 -5.185 -12.814 1.00 95.81 88 VAL A N 1
ATOM 699 C CA . VAL A 1 88 ? 12.899 -6.457 -12.976 1.00 95.81 88 VAL A CA 1
ATOM 700 C C . VAL A 1 88 ? 13.687 -7.358 -13.923 1.00 95.81 88 VAL A C 1
ATOM 702 O O . VAL A 1 88 ? 14.117 -6.919 -14.989 1.00 95.81 88 VAL A O 1
ATOM 705 N N . PHE A 1 89 ? 13.865 -8.628 -13.558 1.00 92.12 89 PHE A N 1
ATOM 706 C CA . PHE A 1 89 ? 14.630 -9.598 -14.346 1.00 92.12 89 PHE A CA 1
ATOM 707 C C . PHE A 1 89 ? 13.785 -10.807 -14.747 1.00 92.12 89 PHE A C 1
ATOM 709 O O . PHE A 1 89 ? 13.007 -11.303 -13.932 1.00 92.12 89 PHE A O 1
ATOM 716 N N . GLY A 1 90 ? 14.021 -11.315 -15.961 1.00 87.69 90 GLY A N 1
ATOM 717 C CA . GLY A 1 90 ? 13.622 -12.642 -16.441 1.00 87.69 90 GLY A CA 1
ATOM 718 C C . GLY A 1 90 ? 12.219 -13.059 -16.006 1.00 87.69 90 GLY A C 1
ATOM 719 O O . GLY A 1 90 ? 11.228 -12.454 -16.411 1.00 87.69 90 GLY A O 1
ATOM 720 N N . ASP A 1 91 ? 12.152 -14.069 -15.139 1.00 89.12 91 ASP A N 1
ATOM 721 C CA . ASP A 1 91 ? 10.909 -14.689 -14.668 1.00 89.12 91 ASP A CA 1
ATOM 722 C C . ASP A 1 91 ? 9.945 -13.701 -13.995 1.00 89.12 91 ASP A C 1
ATOM 724 O O . ASP A 1 91 ? 8.729 -13.795 -14.179 1.00 89.12 91 ASP A O 1
ATOM 728 N N . ALA A 1 92 ? 10.463 -12.724 -13.239 1.00 92.31 92 ALA A N 1
ATOM 729 C CA . ALA A 1 92 ? 9.628 -11.703 -12.609 1.00 92.31 92 ALA A CA 1
ATOM 730 C C . ALA A 1 92 ? 8.983 -10.795 -13.665 1.00 92.31 92 ALA A C 1
ATOM 732 O O . ALA A 1 92 ? 7.808 -10.446 -13.544 1.00 92.31 92 ALA A O 1
ATOM 733 N N . TYR A 1 93 ? 9.715 -10.464 -14.734 1.00 92.50 93 TYR A N 1
ATOM 734 C CA . TYR A 1 93 ? 9.154 -9.692 -15.838 1.00 92.50 93 TYR A CA 1
ATOM 735 C C . TYR A 1 93 ? 8.061 -10.487 -16.549 1.00 92.50 93 TYR A C 1
ATOM 737 O O . TYR A 1 93 ? 6.952 -9.985 -16.685 1.00 92.50 93 TYR A O 1
ATOM 745 N N . GLU A 1 94 ? 8.309 -11.744 -16.920 1.00 91.31 94 GLU A N 1
ATOM 746 C CA . GLU A 1 94 ? 7.299 -12.555 -17.615 1.00 91.31 94 GLU A CA 1
ATOM 747 C C . GLU A 1 94 ? 6.016 -12.734 -16.798 1.00 91.31 94 GLU A C 1
ATOM 749 O O . GLU A 1 94 ? 4.911 -12.636 -17.338 1.00 91.31 94 GLU A O 1
ATOM 754 N N . LYS A 1 95 ? 6.154 -12.928 -15.482 1.00 94.56 95 LYS A N 1
ATOM 755 C CA . LYS A 1 95 ? 5.020 -13.076 -14.566 1.00 94.56 95 LYS A CA 1
ATOM 756 C C . LYS A 1 95 ? 4.200 -11.792 -14.432 1.00 94.56 95 LYS A C 1
ATOM 758 O O . LYS A 1 95 ? 2.970 -11.852 -14.388 1.00 94.56 95 LYS A O 1
ATOM 763 N N . PHE A 1 96 ? 4.860 -10.638 -14.356 1.00 96.00 96 PHE A N 1
ATOM 764 C CA . PHE A 1 96 ? 4.214 -9.369 -14.014 1.00 96.00 96 PHE A CA 1
ATOM 765 C C . PHE A 1 96 ? 4.133 -8.364 -15.167 1.00 96.00 96 PHE A C 1
ATOM 767 O O . PHE A 1 96 ? 3.634 -7.268 -14.950 1.00 96.00 96 PHE A O 1
ATOM 774 N N . LYS A 1 97 ? 4.533 -8.710 -16.398 1.00 93.31 97 LYS A N 1
ATOM 775 C CA . LYS A 1 97 ? 4.574 -7.780 -17.548 1.00 93.31 97 LYS A CA 1
ATOM 776 C C . LYS A 1 97 ? 3.280 -7.005 -17.793 1.00 93.31 97 LYS A C 1
ATOM 778 O O . LYS A 1 97 ? 3.328 -5.851 -18.194 1.00 93.31 97 LYS A O 1
ATOM 783 N N . HIS A 1 98 ? 2.133 -7.614 -17.500 1.00 94.44 98 HIS A N 1
ATOM 784 C CA . HIS A 1 98 ? 0.813 -6.991 -17.623 1.00 94.44 98 HIS A CA 1
ATOM 785 C C . HIS A 1 98 ? 0.565 -5.841 -16.625 1.00 94.44 98 HIS A C 1
ATOM 787 O O . HIS A 1 98 ? -0.351 -5.056 -16.832 1.00 94.44 98 HIS A O 1
ATOM 793 N N . LEU A 1 99 ? 1.370 -5.736 -15.561 1.00 96.19 99 LEU A N 1
ATOM 794 C CA . LEU A 1 99 ? 1.351 -4.658 -14.563 1.00 96.19 99 LEU A CA 1
ATOM 795 C C . LEU A 1 99 ? 2.548 -3.702 -14.696 1.00 96.19 99 LEU A C 1
ATOM 797 O O . LEU A 1 99 ? 2.664 -2.760 -13.920 1.00 96.19 99 LEU A O 1
ATOM 801 N N . LEU A 1 100 ? 3.458 -3.950 -15.640 1.00 95.06 100 LEU A N 1
ATOM 802 C CA . LEU A 1 100 ? 4.725 -3.230 -15.799 1.00 95.06 100 LEU A CA 1
ATOM 803 C C . LEU A 1 100 ? 4.684 -2.294 -17.016 1.00 95.06 100 LEU A C 1
ATOM 805 O O . LEU A 1 100 ? 5.581 -2.308 -17.859 1.00 95.06 100 LEU A O 1
ATOM 809 N N . SER A 1 101 ? 3.621 -1.498 -17.122 1.00 94.00 101 SER A N 1
ATOM 810 C CA . SER A 1 101 ? 3.431 -0.497 -18.175 1.00 94.00 101 SER A CA 1
ATOM 811 C C . SER A 1 101 ? 3.456 0.917 -17.603 1.00 94.00 101 SER A C 1
ATOM 813 O O . SER A 1 101 ? 3.194 1.119 -16.419 1.00 94.00 101 SER A O 1
ATOM 815 N N . ALA A 1 102 ? 3.718 1.911 -18.454 1.00 92.75 102 ALA A N 1
ATOM 816 C CA . ALA A 1 102 ? 3.499 3.303 -18.077 1.00 92.75 102 ALA A CA 1
ATOM 817 C C . ALA A 1 102 ? 2.046 3.505 -17.604 1.00 92.75 102 ALA A C 1
ATOM 819 O O . ALA A 1 102 ? 1.129 2.841 -18.093 1.00 92.75 102 ALA A O 1
ATOM 820 N N . ASP A 1 103 ? 1.873 4.381 -16.618 1.00 90.88 103 ASP A N 1
ATOM 821 C CA . ASP A 1 103 ? 0.619 4.701 -15.929 1.00 90.88 103 ASP A CA 1
ATOM 822 C C . ASP A 1 103 ? -0.003 3.570 -15.097 1.00 90.88 103 ASP A C 1
ATOM 824 O O . ASP A 1 103 ? -1.039 3.763 -14.455 1.00 90.88 103 ASP A O 1
ATOM 828 N N . ALA A 1 104 ? 0.652 2.408 -15.016 1.00 94.38 104 ALA A N 1
ATOM 829 C CA . ALA A 1 104 ? 0.225 1.358 -14.105 1.00 94.38 104 ALA A CA 1
ATOM 830 C C . ALA A 1 104 ? 0.435 1.796 -12.647 1.00 94.38 104 ALA A C 1
ATOM 832 O O . ALA A 1 104 ? 1.530 2.180 -12.235 1.00 94.38 104 ALA A O 1
ATOM 833 N N . MET A 1 105 ? -0.637 1.711 -11.861 1.00 95.81 105 MET A N 1
ATOM 834 C CA . MET A 1 105 ? -0.654 2.007 -10.430 1.00 95.81 105 MET A CA 1
ATOM 835 C C . MET A 1 105 ? -0.471 0.712 -9.642 1.00 95.81 105 MET A C 1
ATOM 837 O O . MET A 1 105 ? -1.364 -0.143 -9.606 1.00 95.81 105 MET A O 1
ATOM 841 N N . VAL A 1 106 ? 0.696 0.552 -9.028 1.00 97.69 106 VAL A N 1
ATOM 842 C CA . VAL A 1 106 ? 1.144 -0.728 -8.476 1.00 97.69 106 VAL A CA 1
ATOM 843 C C . VAL A 1 106 ? 1.741 -0.584 -7.082 1.00 97.69 106 VAL A C 1
ATOM 845 O O . VAL A 1 106 ? 2.316 0.441 -6.725 1.00 97.69 106 VAL A O 1
ATOM 848 N N . LEU A 1 107 ? 1.605 -1.652 -6.301 1.00 97.69 107 LEU A N 1
ATOM 849 C CA . LEU A 1 107 ? 2.379 -1.927 -5.103 1.00 97.69 107 LEU A CA 1
ATOM 850 C C . LEU A 1 107 ? 3.468 -2.937 -5.471 1.00 97.69 107 LEU A C 1
ATOM 852 O O . LEU A 1 107 ? 3.178 -4.018 -5.990 1.00 97.69 107 LEU A O 1
ATOM 856 N N . VAL A 1 108 ? 4.715 -2.578 -5.206 1.00 97.69 108 VAL A N 1
ATOM 857 C CA . VAL A 1 108 ? 5.905 -3.343 -5.572 1.00 97.69 108 VAL A CA 1
ATOM 858 C C . VAL A 1 108 ? 6.623 -3.768 -4.305 1.00 97.69 108 VAL A C 1
ATOM 860 O O . VAL A 1 108 ? 6.864 -2.951 -3.421 1.00 97.69 108 VAL A O 1
ATOM 863 N N . HIS A 1 109 ? 6.976 -5.046 -4.230 1.00 97.44 109 HIS A N 1
ATOM 864 C CA . HIS A 1 109 ? 7.803 -5.606 -3.172 1.00 97.44 109 HIS A CA 1
ATOM 865 C C . HIS A 1 109 ? 9.096 -6.159 -3.763 1.00 97.44 109 HIS A C 1
ATOM 867 O O . HIS A 1 109 ? 9.083 -6.815 -4.811 1.00 97.44 109 HIS A O 1
ATOM 873 N N . GLY A 1 110 ? 10.211 -5.912 -3.087 1.00 96.94 110 GLY A N 1
ATOM 874 C CA . GLY A 1 110 ? 11.510 -6.362 -3.553 1.00 96.94 110 GLY A CA 1
ATOM 875 C C . GLY A 1 110 ? 12.632 -6.102 -2.563 1.00 96.94 110 GLY A C 1
ATOM 876 O O . GLY A 1 110 ? 12.391 -5.785 -1.397 1.00 96.94 110 GLY A O 1
ATOM 877 N N . GLN A 1 111 ? 13.864 -6.210 -3.051 1.00 97.00 111 GLN A N 1
ATOM 878 C CA . GLN A 1 111 ? 15.078 -5.969 -2.278 1.00 97.00 111 GLN A CA 1
ATOM 879 C C . GLN A 1 111 ? 15.803 -4.722 -2.767 1.00 97.00 111 GLN A C 1
ATOM 881 O O . GLN A 1 111 ? 15.989 -4.519 -3.971 1.00 97.00 111 GLN A O 1
ATOM 886 N N . VAL A 1 112 ? 16.212 -3.878 -1.826 1.00 96.31 112 VAL A N 1
ATOM 887 C CA . VAL A 1 112 ? 17.004 -2.686 -2.117 1.00 96.31 112 VAL A CA 1
ATOM 888 C C . VAL A 1 112 ? 18.355 -3.109 -2.686 1.00 96.31 112 VAL A C 1
ATOM 890 O O . VAL A 1 112 ? 19.040 -3.948 -2.103 1.00 96.31 112 VAL A O 1
ATOM 893 N N . SER A 1 113 ? 18.736 -2.483 -3.797 1.00 94.06 113 SER A N 1
ATOM 894 C CA . SER A 1 113 ? 20.061 -2.569 -4.392 1.00 94.06 113 SER A CA 1
ATOM 895 C C . SER A 1 113 ? 20.714 -1.184 -4.414 1.00 94.06 113 SER A C 1
ATOM 897 O O . SER A 1 113 ? 20.213 -0.248 -5.037 1.00 94.06 113 SER A O 1
ATOM 899 N N . VAL A 1 114 ? 21.831 -1.055 -3.715 1.00 90.75 114 VAL A N 1
ATOM 900 C CA . VAL A 1 114 ? 22.700 0.105 -3.592 1.00 90.75 114 VAL A CA 1
ATOM 901 C C . VAL A 1 114 ? 24.037 -0.266 -4.220 1.00 90.75 114 VAL A C 1
ATOM 903 O O . VAL A 1 114 ? 24.752 -1.140 -3.734 1.00 90.75 114 VAL A O 1
ATOM 906 N N . ARG A 1 115 ? 24.394 0.411 -5.308 1.00 86.75 115 ARG A N 1
ATOM 907 C CA . ARG A 1 115 ? 25.705 0.267 -5.948 1.00 86.75 115 ARG A CA 1
ATOM 908 C C . ARG A 1 115 ? 26.474 1.570 -5.826 1.00 86.75 115 ARG A C 1
ATOM 910 O O . ARG A 1 115 ? 25.870 2.632 -5.895 1.00 86.75 115 ARG A O 1
ATOM 917 N N . GLU A 1 116 ? 27.797 1.494 -5.704 1.00 77.75 116 GLU A N 1
ATOM 918 C CA . GLU A 1 116 ? 28.656 2.687 -5.606 1.00 77.75 116 GLU A CA 1
ATOM 919 C C . GLU A 1 116 ? 28.559 3.598 -6.843 1.00 77.75 116 GLU A C 1
ATOM 921 O O . GLU A 1 116 ? 28.711 4.811 -6.741 1.00 77.75 116 GLU A O 1
ATOM 926 N N . GLU A 1 117 ? 28.273 3.017 -8.011 1.00 81.62 117 GLU A N 1
ATOM 927 C CA . GLU A 1 117 ? 28.067 3.733 -9.277 1.00 81.62 117 GLU A CA 1
ATOM 928 C C . GLU A 1 117 ? 26.717 4.471 -9.355 1.00 81.62 117 GLU A C 1
ATOM 930 O O . GLU A 1 117 ? 26.550 5.384 -10.169 1.00 81.62 117 GLU A O 1
ATOM 935 N N . ASP A 1 118 ? 25.752 4.094 -8.513 1.00 79.81 118 ASP A N 1
ATOM 936 C CA . ASP A 1 118 ? 24.392 4.608 -8.560 1.00 79.81 118 ASP A CA 1
ATOM 937 C C . ASP A 1 118 ? 24.212 5.798 -7.611 1.00 79.81 118 ASP A C 1
ATOM 939 O O . ASP A 1 118 ? 24.524 5.749 -6.425 1.00 79.81 118 ASP A O 1
ATOM 943 N N . LYS A 1 119 ? 23.631 6.889 -8.124 1.00 78.38 119 LYS A N 1
ATOM 944 C CA . LYS A 1 119 ? 23.350 8.097 -7.323 1.00 78.38 119 LYS A CA 1
ATOM 945 C C . LYS A 1 119 ? 22.224 7.906 -6.300 1.00 78.38 119 LYS A C 1
ATOM 947 O O . LYS A 1 119 ? 22.097 8.717 -5.388 1.00 78.38 119 LYS A O 1
ATOM 952 N N . LYS A 1 120 ? 21.360 6.908 -6.501 1.00 85.50 120 LYS A N 1
ATOM 953 C CA . LYS A 1 120 ? 20.186 6.604 -5.671 1.00 85.50 120 LYS A CA 1
ATOM 954 C C . LYS A 1 120 ? 19.998 5.087 -5.574 1.00 85.50 120 LYS A C 1
ATOM 956 O O . LYS A 1 120 ? 20.336 4.391 -6.531 1.00 85.50 120 LYS A O 1
ATOM 961 N N . PRO A 1 121 ? 19.434 4.575 -4.465 1.00 91.81 121 PRO A N 1
ATOM 962 C CA . PRO A 1 121 ? 19.090 3.164 -4.352 1.00 91.81 121 PRO A CA 1
ATOM 963 C C . PRO A 1 121 ? 18.043 2.770 -5.400 1.00 91.81 121 PRO A C 1
ATOM 965 O O . PRO A 1 121 ? 17.132 3.539 -5.716 1.00 91.81 121 PRO A O 1
ATOM 968 N N . LYS A 1 122 ? 18.164 1.544 -5.903 1.00 94.31 122 LYS A N 1
ATOM 969 C CA . LYS A 1 122 ? 17.192 0.897 -6.788 1.00 94.31 122 LYS A CA 1
ATOM 970 C C . LYS A 1 122 ? 16.462 -0.199 -6.026 1.00 94.31 122 LYS A C 1
ATOM 972 O O . LYS A 1 122 ? 16.973 -0.724 -5.039 1.00 94.31 122 LYS A O 1
ATO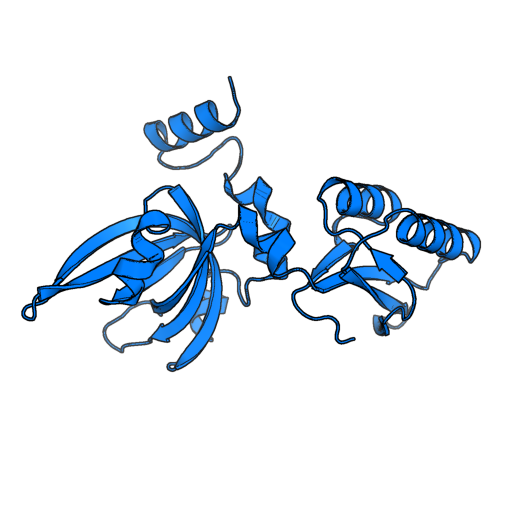M 977 N N . LEU A 1 123 ? 15.295 -0.604 -6.507 1.00 96.56 123 LEU A N 1
ATOM 978 C CA . LEU A 1 123 ? 14.569 -1.749 -5.966 1.00 96.56 123 LEU A CA 1
ATOM 979 C C . LEU A 1 123 ? 14.567 -2.890 -6.980 1.00 96.56 123 LEU A C 1
ATOM 981 O O . LEU A 1 123 ? 13.949 -2.793 -8.041 1.00 96.56 123 LEU A O 1
ATOM 985 N N . ARG A 1 124 ? 15.233 -3.996 -6.649 1.00 96.81 124 ARG A N 1
ATOM 986 C CA . ARG A 1 124 ? 15.108 -5.240 -7.405 1.00 96.81 124 ARG A CA 1
ATOM 987 C C . ARG A 1 124 ? 13.763 -5.875 -7.068 1.00 96.81 124 ARG A C 1
ATOM 989 O O . ARG A 1 124 ? 13.526 -6.247 -5.925 1.00 96.81 124 ARG A O 1
ATOM 996 N N . VAL A 1 125 ? 12.894 -5.992 -8.061 1.00 97.44 125 VAL A N 1
ATOM 997 C CA . VAL A 1 125 ? 11.493 -6.381 -7.875 1.00 97.44 125 VAL A CA 1
ATOM 998 C C . VAL A 1 125 ? 11.335 -7.894 -7.801 1.00 97.44 125 VAL A C 1
ATOM 1000 O O . VAL A 1 125 ? 11.738 -8.605 -8.723 1.00 97.44 125 VAL A O 1
ATOM 1003 N N . ASP A 1 126 ? 10.654 -8.359 -6.754 1.00 96.00 126 ASP A N 1
ATOM 1004 C CA . ASP A 1 126 ? 10.289 -9.767 -6.573 1.00 96.00 126 ASP A CA 1
ATOM 1005 C C . ASP A 1 126 ? 8.784 -10.003 -6.799 1.00 96.00 126 ASP A C 1
ATOM 1007 O O . ASP A 1 126 ? 8.379 -11.061 -7.288 1.00 96.00 126 ASP A O 1
ATOM 1011 N N . ASN A 1 127 ? 7.932 -9.028 -6.455 1.00 96.75 127 ASN A N 1
ATOM 1012 C CA . ASN A 1 127 ? 6.479 -9.142 -6.584 1.00 96.75 127 ASN A CA 1
ATOM 1013 C C . ASN A 1 127 ? 5.819 -7.796 -6.917 1.00 96.75 127 ASN A C 1
ATOM 1015 O O . ASN A 1 127 ? 6.256 -6.745 -6.448 1.00 96.75 127 ASN A O 1
ATOM 1019 N N . VAL A 1 128 ? 4.743 -7.840 -7.705 1.00 97.56 128 VAL A N 1
ATOM 1020 C CA . VAL A 1 128 ? 3.967 -6.671 -8.134 1.00 97.56 128 VAL A CA 1
ATOM 1021 C C . VAL A 1 128 ? 2.481 -6.977 -7.994 1.00 97.56 128 VAL A C 1
ATOM 1023 O O . VAL A 1 128 ? 2.012 -8.044 -8.389 1.00 97.56 128 VAL A O 1
ATOM 1026 N N . MET A 1 129 ? 1.725 -6.026 -7.453 1.00 97.00 129 MET A N 1
ATOM 1027 C CA . MET A 1 129 ? 0.272 -6.092 -7.324 1.00 97.00 129 MET A CA 1
ATOM 1028 C C . MET A 1 129 ? -0.343 -4.775 -7.793 1.00 97.00 129 MET A C 1
ATOM 1030 O O . MET A 1 129 ? 0.183 -3.710 -7.489 1.00 97.00 129 MET A O 1
ATOM 1034 N N . ALA A 1 130 ? -1.473 -4.817 -8.499 1.00 97.19 130 ALA A N 1
ATOM 1035 C CA . ALA A 1 130 ? -2.212 -3.598 -8.822 1.00 97.19 130 ALA A CA 1
ATOM 1036 C C . ALA A 1 130 ? -2.747 -2.947 -7.536 1.00 97.19 130 ALA A C 1
ATOM 1038 O O . ALA A 1 130 ? -3.298 -3.650 -6.685 1.00 97.19 130 ALA A O 1
ATOM 1039 N N . LEU A 1 131 ? -2.647 -1.619 -7.395 1.00 95.25 131 LEU A N 1
ATOM 1040 C CA . LEU A 1 131 ? -3.134 -0.931 -6.187 1.00 95.25 131 LEU A CA 1
ATOM 1041 C C . LEU A 1 131 ? -4.627 -1.196 -5.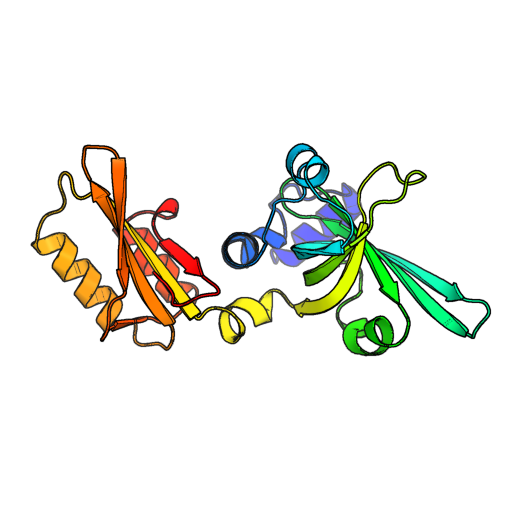933 1.00 95.25 131 LEU A C 1
ATOM 1043 O O . LEU A 1 131 ? -5.017 -1.393 -4.783 1.00 95.25 131 LEU A O 1
ATOM 1047 N N . ALA A 1 132 ? -5.425 -1.334 -6.996 1.00 93.44 132 ALA A N 1
ATOM 1048 C CA . ALA A 1 132 ? -6.844 -1.689 -6.929 1.00 93.44 132 ALA A CA 1
ATOM 1049 C C . ALA A 1 132 ? -7.136 -3.009 -6.191 1.00 93.44 132 ALA A C 1
ATOM 1051 O O . ALA A 1 132 ? -8.184 -3.147 -5.562 1.00 93.44 132 ALA A O 1
ATOM 1052 N N . ASP A 1 133 ? -6.197 -3.955 -6.206 1.00 94.19 133 ASP A N 1
ATOM 1053 C CA . ASP A 1 133 ? -6.354 -5.261 -5.566 1.00 94.19 133 ASP A CA 1
ATOM 1054 C C . ASP A 1 133 ? -5.878 -5.282 -4.107 1.00 94.19 133 ASP A C 1
ATOM 1056 O O . ASP A 1 133 ? -6.196 -6.205 -3.351 1.00 94.19 133 ASP A O 1
ATOM 1060 N N . THR A 1 134 ? -5.082 -4.295 -3.693 1.00 93.56 134 THR A N 1
ATOM 1061 C CA . THR A 1 134 ? -4.388 -4.338 -2.398 1.00 93.56 134 THR A CA 1
ATOM 1062 C C . THR A 1 134 ? -5.357 -4.274 -1.223 1.00 93.56 134 THR A C 1
ATOM 1064 O O . THR A 1 134 ? -5.219 -5.044 -0.274 1.00 93.56 134 THR A O 1
ATOM 1067 N N . ARG A 1 135 ? -6.394 -3.431 -1.294 1.00 91.62 135 ARG A N 1
ATOM 1068 C CA . ARG A 1 135 ? -7.376 -3.270 -0.210 1.00 91.62 135 ARG A CA 1
ATOM 1069 C C . ARG A 1 135 ? -8.090 -4.577 0.127 1.00 91.62 135 ARG A C 1
ATOM 1071 O O . ARG A 1 135 ? -8.243 -4.890 1.307 1.00 91.62 135 ARG A O 1
ATOM 1078 N N . SER A 1 136 ? -8.507 -5.350 -0.873 1.00 89.56 136 SER A N 1
ATOM 1079 C CA . SER A 1 136 ? -9.221 -6.613 -0.650 1.00 89.56 136 SER A CA 1
ATOM 1080 C C . SER A 1 136 ? -8.280 -7.749 -0.235 1.00 89.56 136 SER A C 1
ATOM 1082 O O . SER A 1 136 ? -8.647 -8.578 0.598 1.00 89.56 136 SER A O 1
ATOM 1084 N N . LYS A 1 137 ? -7.051 -7.785 -0.767 1.00 90.94 137 LYS A N 1
ATOM 1085 C CA . LYS A 1 137 ? -6.103 -8.888 -0.527 1.00 90.94 137 LYS A CA 1
ATOM 1086 C C . LYS A 1 137 ? -5.258 -8.703 0.739 1.00 90.94 137 LYS A C 1
ATOM 1088 O O . LYS A 1 137 ? -5.023 -9.672 1.470 1.00 90.94 137 LYS A O 1
ATOM 1093 N N . LEU A 1 138 ? -4.805 -7.478 1.005 1.00 92.56 138 LEU A N 1
ATOM 1094 C CA . LEU A 1 138 ? -3.793 -7.171 2.021 1.00 92.56 138 LEU A CA 1
ATOM 1095 C C . LEU A 1 138 ? -4.363 -6.586 3.310 1.00 92.56 138 LEU A C 1
ATOM 1097 O O . LEU A 1 138 ? -3.747 -6.777 4.356 1.00 92.56 138 LEU A O 1
ATOM 1101 N N . THR A 1 139 ? -5.524 -5.924 3.284 1.00 93.62 139 THR A N 1
ATOM 1102 C CA . THR A 1 139 ? -6.098 -5.377 4.523 1.00 93.62 139 THR A CA 1
ATOM 1103 C C . THR A 1 139 ? -6.477 -6.510 5.466 1.00 93.62 139 THR A C 1
ATOM 1105 O O . THR A 1 139 ? -7.319 -7.349 5.143 1.00 93.62 139 THR A O 1
ATOM 1108 N N . LYS A 1 140 ? -5.853 -6.537 6.645 1.00 93.50 140 LYS A N 1
ATOM 1109 C CA . LYS A 1 140 ? -6.178 -7.474 7.732 1.00 93.50 140 LYS A CA 1
ATOM 1110 C C . LYS A 1 140 ? -6.726 -6.763 8.958 1.00 93.50 140 LYS A C 1
ATOM 1112 O O . LYS A 1 140 ? -7.385 -7.397 9.783 1.00 93.50 140 LYS A O 1
ATOM 1117 N N . SER A 1 141 ? -6.481 -5.464 9.073 1.00 93.81 141 SER A N 1
ATOM 1118 C CA . SER A 1 141 ? -6.925 -4.658 10.197 1.00 93.81 141 SER A CA 1
ATOM 1119 C C . SER A 1 141 ? -7.390 -3.275 9.772 1.00 93.81 141 SER A C 1
ATOM 1121 O O . SER A 1 141 ? -6.951 -2.722 8.762 1.00 93.81 141 SER A O 1
ATOM 1123 N N . ILE A 1 142 ? -8.293 -2.729 10.578 1.00 94.62 142 ILE A N 1
ATOM 1124 C CA . ILE A 1 142 ? -8.714 -1.335 10.534 1.00 94.62 142 ILE A CA 1
ATOM 1125 C C . ILE A 1 142 ? -8.319 -0.733 11.868 1.00 94.62 142 ILE A C 1
ATOM 1127 O O . ILE A 1 142 ? -8.667 -1.251 12.928 1.00 94.62 142 ILE A O 1
ATOM 1131 N N . HIS A 1 143 ? -7.551 0.338 11.803 1.00 94.50 143 HIS A N 1
ATOM 1132 C CA . HIS A 1 143 ? -7.051 1.037 12.963 1.00 94.50 143 HIS A CA 1
ATOM 1133 C C . HIS A 1 143 ? -7.873 2.296 13.190 1.00 94.50 143 HIS A C 1
ATOM 1135 O O . HIS A 1 143 ? -8.119 3.057 12.256 1.00 94.50 143 HIS A O 1
ATOM 1141 N N . VAL A 1 144 ? -8.273 2.504 14.439 1.00 94.12 144 VAL A N 1
ATOM 1142 C CA . VAL A 1 144 ? -9.034 3.667 14.881 1.00 94.12 144 VAL A CA 1
ATOM 1143 C C . VAL A 1 144 ? -8.316 4.287 16.067 1.00 94.12 144 VAL A C 1
ATOM 1145 O O . VAL A 1 144 ? -8.127 3.629 17.087 1.00 94.12 144 VAL A O 1
ATOM 1148 N N . ARG A 1 145 ? -7.902 5.544 15.939 1.00 93.12 145 ARG A N 1
ATOM 1149 C CA . ARG A 1 145 ? -7.248 6.303 17.002 1.00 93.12 145 ARG A CA 1
ATOM 1150 C C . ARG A 1 145 ? -8.246 7.204 17.711 1.00 93.12 145 ARG A C 1
ATOM 1152 O O . ARG A 1 145 ? -8.981 7.946 17.075 1.00 93.12 145 ARG A O 1
ATOM 1159 N N . LEU A 1 146 ? -8.235 7.159 19.037 1.00 90.81 146 LEU A N 1
ATOM 1160 C CA . LEU A 1 146 ? -9.105 7.947 19.898 1.00 90.81 146 LEU A CA 1
ATOM 1161 C C . LEU A 1 146 ? -8.263 8.600 20.985 1.00 90.81 146 LEU A C 1
ATOM 1163 O O . LEU A 1 146 ? -7.460 7.940 21.643 1.00 90.81 146 LEU A O 1
ATOM 1167 N N . LYS A 1 147 ? -8.466 9.897 21.198 1.00 88.31 147 LYS A N 1
ATOM 1168 C CA . LYS A 1 147 ? -7.942 10.576 22.384 1.00 88.31 147 LYS A CA 1
ATOM 1169 C C . LYS A 1 147 ? -8.873 10.256 23.544 1.00 88.31 147 LYS A C 1
ATOM 1171 O O . LYS A 1 147 ? -10.077 10.416 23.399 1.00 88.31 147 LYS A O 1
ATOM 1176 N N . THR A 1 148 ? -8.347 9.799 24.677 1.00 82.06 148 THR A N 1
ATOM 1177 C CA . THR A 1 148 ? -9.185 9.450 25.839 1.00 82.06 148 THR A CA 1
ATOM 1178 C C . THR A 1 148 ? -9.663 10.686 26.597 1.00 82.06 148 THR A C 1
ATOM 1180 O O . THR A 1 148 ? -10.636 10.618 27.341 1.00 82.06 148 THR A O 1
ATOM 1183 N N . HIS A 1 149 ? -8.986 11.823 26.428 1.00 80.88 149 HIS A N 1
ATOM 1184 C CA . HIS A 1 149 ? -9.416 13.086 27.013 1.00 80.88 149 HIS A CA 1
ATOM 1185 C C . HIS A 1 149 ? -10.658 13.612 26.284 1.00 80.88 149 HIS A C 1
ATOM 1187 O O . HIS A 1 149 ? -10.604 13.853 25.079 1.00 80.88 149 HIS A O 1
ATOM 1193 N N . GLY A 1 150 ? -11.760 13.785 27.017 1.00 75.00 150 GLY A N 1
ATOM 1194 C CA . GLY A 1 150 ? -13.047 14.206 26.453 1.00 75.00 150 GLY A CA 1
ATOM 1195 C C . GLY A 1 150 ? -13.809 13.100 25.718 1.00 75.00 150 GLY A C 1
ATOM 1196 O O . GLY A 1 150 ? -14.798 13.401 25.061 1.00 75.00 150 GLY A O 1
ATOM 1197 N N . LEU A 1 151 ? -13.364 11.841 25.814 1.00 80.12 151 LEU A N 1
ATOM 1198 C CA . LEU A 1 151 ? -14.069 10.711 25.218 1.00 80.12 151 LEU A CA 1
ATOM 1199 C C . LEU A 1 151 ? -15.212 10.276 26.130 1.00 80.12 151 LEU A C 1
ATOM 1201 O O . LEU A 1 151 ? -14.990 9.666 27.177 1.00 80.12 151 LEU A O 1
ATOM 1205 N N . GLU A 1 152 ? -16.434 10.593 25.726 1.00 84.38 152 GLU A N 1
ATOM 1206 C CA . GLU A 1 152 ? -17.624 10.189 26.465 1.00 84.38 152 GLU A CA 1
ATOM 1207 C C . GLU A 1 152 ? -17.979 8.724 26.182 1.00 84.38 152 GLU A C 1
ATOM 1209 O O . GLU A 1 152 ? -17.802 8.213 25.071 1.00 84.38 152 GLU A O 1
ATOM 1214 N N . GLU A 1 153 ? -18.553 8.043 27.175 1.00 84.56 153 GLU A N 1
ATOM 1215 C CA . GLU A 1 153 ? -18.999 6.652 27.031 1.00 84.56 153 GLU A CA 1
ATOM 1216 C C . GLU A 1 153 ? -20.012 6.495 25.883 1.00 84.56 153 GLU A C 1
ATOM 1218 O O . GLU A 1 153 ? -19.957 5.525 25.126 1.00 84.56 153 GLU A O 1
ATOM 1223 N N . ALA A 1 154 ? -20.886 7.489 25.693 1.00 86.06 154 ALA A N 1
ATOM 1224 C CA . ALA A 1 154 ? -21.864 7.506 24.609 1.00 86.06 154 ALA A CA 1
ATOM 1225 C C . ALA A 1 154 ? -21.200 7.536 23.221 1.00 86.06 154 ALA A C 1
ATOM 1227 O O . ALA A 1 154 ? -21.631 6.816 22.320 1.00 86.06 154 ALA A O 1
ATOM 1228 N N . GLN A 1 155 ? -20.124 8.313 23.059 1.00 83.88 155 GLN A N 1
ATOM 1229 C CA . GLN A 1 155 ? -19.366 8.407 21.807 1.00 83.88 155 GLN A CA 1
ATOM 1230 C C . GLN A 1 155 ? -18.611 7.108 21.511 1.00 83.88 155 GLN A C 1
ATOM 1232 O O . GLN A 1 155 ? -18.622 6.628 20.378 1.00 83.88 155 GLN A O 1
ATOM 1237 N N . MET A 1 156 ? -17.993 6.506 22.535 1.00 84.69 156 MET A N 1
ATOM 1238 C CA . MET A 1 156 ? -17.340 5.201 22.401 1.00 84.69 156 MET A CA 1
ATOM 1239 C C . MET A 1 156 ? -18.344 4.126 21.978 1.00 84.69 156 MET A C 1
ATOM 1241 O O . MET A 1 156 ? -18.072 3.336 21.073 1.00 84.69 156 MET A O 1
ATOM 1245 N N . LYS A 1 157 ? -19.516 4.105 22.618 1.00 87.75 157 LYS A N 1
ATOM 1246 C CA . LYS A 1 157 ? -20.572 3.147 22.305 1.00 87.75 157 LYS A CA 1
ATOM 1247 C C . LYS A 1 157 ? -21.094 3.326 20.881 1.00 87.75 157 LYS A C 1
ATOM 1249 O O . LYS A 1 157 ? -21.161 2.343 20.152 1.00 87.75 157 LYS A O 1
ATOM 1254 N N . ASP A 1 158 ? -21.380 4.556 20.457 1.00 89.88 158 ASP A N 1
ATOM 1255 C CA . ASP A 1 158 ? -21.829 4.850 19.089 1.00 89.88 158 ASP A CA 1
ATOM 1256 C C . ASP A 1 158 ? -20.796 4.424 18.030 1.00 89.88 158 ASP A C 1
ATOM 1258 O O . ASP A 1 158 ? -21.145 3.827 17.005 1.00 89.88 158 ASP A O 1
ATOM 1262 N N . LEU A 1 159 ? -19.507 4.661 18.290 1.00 88.44 159 LEU A N 1
ATOM 1263 C CA . LEU A 1 159 ? -18.426 4.225 17.408 1.00 88.44 159 LEU A CA 1
ATOM 1264 C C . LEU A 1 159 ? -18.351 2.696 17.313 1.00 88.44 159 LEU A C 1
ATOM 1266 O O . LEU A 1 159 ? -18.264 2.151 16.211 1.00 88.44 159 LEU A O 1
ATOM 1270 N N . LEU A 1 160 ? -18.407 1.995 18.448 1.00 87.44 160 LEU A N 1
ATOM 1271 C CA . LEU A 1 160 ? -18.400 0.533 18.471 1.00 87.44 160 LEU A CA 1
ATOM 1272 C C . LEU A 1 160 ? -19.637 -0.046 17.776 1.00 87.44 160 LEU A C 1
ATOM 1274 O O . LEU A 1 160 ? -19.493 -0.953 16.958 1.00 87.44 160 LEU A O 1
ATOM 1278 N N . ASP A 1 161 ? -20.821 0.513 18.019 1.00 90.50 161 ASP A N 1
ATOM 1279 C CA . ASP A 1 161 ? -22.063 0.112 17.354 1.00 90.50 161 ASP A CA 1
ATOM 1280 C C . ASP A 1 161 ? -21.970 0.320 15.835 1.00 90.50 161 ASP A C 1
ATOM 1282 O O . ASP A 1 161 ? -22.427 -0.517 15.052 1.00 90.50 161 ASP A O 1
ATOM 1286 N N . THR A 1 162 ? -21.327 1.404 15.396 1.00 90.88 162 THR A N 1
ATOM 1287 C CA . THR A 1 162 ? -21.049 1.671 13.978 1.00 90.88 162 THR A CA 1
ATOM 1288 C C . THR A 1 162 ? -20.107 0.618 13.387 1.00 90.88 162 THR A C 1
ATOM 1290 O O . THR A 1 162 ? -20.412 0.035 12.345 1.00 90.88 162 THR A O 1
ATOM 1293 N N . CYS A 1 163 ? -19.005 0.298 14.069 1.00 90.06 163 CYS A N 1
ATOM 1294 C CA . CYS A 1 163 ? -18.073 -0.751 13.649 1.00 90.06 163 CYS A CA 1
ATOM 1295 C C . CYS A 1 163 ? -18.742 -2.134 13.570 1.00 90.06 163 CYS A C 1
ATOM 1297 O O . CYS A 1 163 ? -18.478 -2.891 12.640 1.00 90.06 163 CYS A O 1
ATOM 1299 N N . VAL A 1 164 ? -19.634 -2.460 14.511 1.00 89.94 164 VAL A N 1
ATOM 1300 C CA . VAL A 1 164 ? -20.388 -3.727 14.520 1.00 89.94 164 VAL A CA 1
ATOM 1301 C C . VAL A 1 164 ? -21.385 -3.803 13.358 1.00 89.94 164 VAL A C 1
ATOM 1303 O O . VAL A 1 164 ? -21.585 -4.878 12.786 1.00 89.94 164 VAL A O 1
ATOM 1306 N N . LYS A 1 165 ? -22.001 -2.677 12.974 1.00 92.06 165 LYS A N 1
ATOM 1307 C CA . LYS A 1 165 ? -22.876 -2.596 11.790 1.00 92.06 165 LYS A CA 1
ATOM 1308 C C . LYS A 1 165 ? -22.095 -2.790 10.490 1.00 92.06 165 LYS A C 1
ATOM 1310 O O . LYS A 1 165 ? -22.598 -3.435 9.571 1.00 92.06 165 LYS A O 1
ATOM 1315 N N . LEU A 1 166 ? -20.863 -2.288 10.428 1.00 91.31 166 LEU A N 1
ATOM 1316 C CA . LEU A 1 166 ? -19.941 -2.421 9.298 1.00 91.31 166 LEU A CA 1
ATOM 1317 C C . LEU A 1 166 ? -19.304 -3.819 9.203 1.00 91.31 166 LEU A C 1
ATOM 1319 O O . LEU A 1 166 ? -18.084 -3.952 9.161 1.00 91.31 166 LEU A O 1
ATOM 1323 N N . LYS A 1 167 ? -20.120 -4.875 9.150 1.00 88.44 167 LYS A N 1
ATOM 1324 C CA . LYS A 1 167 ? -19.655 -6.271 9.129 1.00 88.44 167 LYS A CA 1
ATOM 1325 C C . LYS A 1 167 ? -18.657 -6.530 7.998 1.00 88.44 167 LYS A C 1
ATOM 1327 O O . LYS A 1 167 ? -18.973 -6.324 6.827 1.00 88.44 167 LYS A O 1
ATOM 1332 N N . GLY A 1 168 ? -17.484 -7.053 8.346 1.00 91.31 168 GLY A N 1
ATOM 1333 C CA . GLY A 1 168 ? -16.464 -7.442 7.374 1.00 91.31 168 GLY A CA 1
ATOM 1334 C C . GLY A 1 168 ? -15.517 -8.518 7.890 1.00 91.31 168 GLY A C 1
ATOM 1335 O O . GLY A 1 168 ? -15.888 -9.339 8.725 1.00 91.31 168 GLY A O 1
ATOM 1336 N N . SER A 1 169 ? -14.290 -8.523 7.373 1.00 90.12 169 SER A N 1
ATOM 1337 C CA . SER A 1 169 ? -13.265 -9.534 7.672 1.00 90.12 169 SER A CA 1
ATOM 1338 C C . SER A 1 169 ? -12.007 -8.967 8.335 1.00 90.12 169 SER A C 1
ATOM 1340 O O . SER A 1 169 ? -11.085 -9.726 8.629 1.00 90.12 169 SER A O 1
ATOM 1342 N N . CYS A 1 170 ? -11.929 -7.650 8.550 1.00 92.31 170 CYS A N 1
ATOM 1343 C CA . CYS A 1 170 ? -10.736 -7.005 9.094 1.00 92.31 170 CYS A CA 1
ATOM 1344 C C . CYS A 1 170 ? -10.858 -6.813 10.603 1.00 92.31 170 CYS A C 1
ATOM 1346 O O . CYS A 1 170 ? -11.887 -6.376 11.106 1.00 92.31 170 CYS A O 1
ATOM 1348 N N . THR A 1 171 ? -9.792 -7.108 11.338 1.00 93.88 171 THR A N 1
ATOM 1349 C CA . THR A 1 171 ? -9.743 -6.903 12.791 1.00 93.88 171 THR A CA 1
ATOM 1350 C C . THR A 1 171 ? -9.747 -5.412 13.127 1.00 93.88 171 THR A C 1
ATOM 1352 O O . THR A 1 171 ? -8.919 -4.669 12.604 1.00 93.88 171 THR A O 1
ATOM 1355 N N . LEU A 1 172 ? -10.606 -4.974 14.048 1.00 94.31 172 LEU A N 1
ATOM 1356 C CA . LEU A 1 172 ? -10.536 -3.615 14.587 1.00 94.31 172 LEU A CA 1
ATOM 1357 C C . LEU A 1 172 ? -9.420 -3.496 15.640 1.00 94.31 172 LEU A C 1
ATOM 1359 O O . LEU A 1 172 ? -9.365 -4.273 16.597 1.00 94.31 172 LEU A O 1
ATOM 1363 N N . ILE A 1 173 ? -8.546 -2.505 15.478 1.00 94.44 173 ILE A N 1
ATOM 1364 C CA . ILE A 1 173 ? -7.490 -2.149 16.430 1.00 94.44 173 ILE A CA 1
ATOM 1365 C C . ILE A 1 173 ? -7.726 -0.712 16.894 1.00 94.44 173 ILE A C 1
ATOM 1367 O O . ILE A 1 173 ? -7.679 0.222 16.097 1.00 94.44 173 ILE A O 1
ATOM 1371 N N . LEU A 1 174 ? -7.961 -0.537 18.189 1.00 92.75 174 LEU A N 1
ATOM 1372 C CA . LEU A 1 174 ? -8.144 0.768 18.813 1.00 92.75 174 LEU A CA 1
ATOM 1373 C C . LEU A 1 174 ? -6.805 1.277 19.343 1.00 92.75 174 LEU A C 1
ATOM 1375 O O . LEU A 1 174 ? -6.141 0.575 20.099 1.00 92.75 174 LEU A O 1
ATOM 1379 N N . HIS A 1 175 ? -6.431 2.496 18.975 1.00 93.12 175 HIS A N 1
ATOM 1380 C CA . HIS A 1 175 ? -5.291 3.217 19.532 1.00 93.12 175 HIS A CA 1
ATOM 1381 C C . HIS A 1 175 ? -5.817 4.290 20.478 1.00 93.12 175 HIS A C 1
ATOM 1383 O O . HIS A 1 175 ? -6.368 5.295 20.033 1.00 93.12 175 HIS A O 1
ATOM 1389 N N . LEU A 1 176 ? -5.689 4.069 21.780 1.00 90.81 176 LEU A N 1
ATOM 1390 C CA . LEU A 1 176 ? -6.140 4.992 22.814 1.00 90.81 176 LEU A CA 1
ATOM 1391 C C . LEU A 1 176 ? -4.974 5.876 23.247 1.00 90.81 176 LEU A C 1
ATOM 1393 O O . LEU A 1 176 ? -4.024 5.392 23.858 1.00 90.81 176 LEU A O 1
ATOM 1397 N N . VAL A 1 177 ? -5.054 7.165 22.929 1.00 90.62 177 VAL A N 1
ATOM 1398 C CA . VAL A 1 177 ? -4.049 8.165 23.297 1.00 90.62 177 VAL A CA 1
ATOM 1399 C C . VAL A 1 177 ? -4.497 8.867 24.571 1.00 90.62 177 VAL A C 1
ATOM 1401 O O . VAL A 1 177 ? -5.520 9.555 24.571 1.00 90.62 177 VAL A O 1
ATOM 1404 N N . THR A 1 178 ? -3.752 8.689 25.659 1.00 86.00 178 THR A N 1
ATOM 1405 C CA . THR A 1 178 ? -4.059 9.334 26.942 1.00 86.00 178 THR A CA 1
ATOM 1406 C C . THR A 1 178 ? -3.551 10.774 26.996 1.00 86.00 178 THR A C 1
ATOM 1408 O O . THR A 1 178 ? -2.810 11.218 26.120 1.00 86.00 178 THR A O 1
ATOM 1411 N N . GLY A 1 179 ? -3.948 11.534 28.024 1.00 75.44 179 GLY A N 1
ATOM 1412 C CA . GLY A 1 179 ? -3.531 12.936 28.196 1.00 75.44 179 GLY A CA 1
ATOM 1413 C C . GLY A 1 179 ? -2.012 13.142 28.293 1.00 75.44 179 GLY A C 1
ATOM 1414 O O . GLY A 1 179 ? -1.525 14.217 27.968 1.00 75.44 179 GLY A O 1
ATOM 1415 N N . GLU A 1 180 ? -1.262 12.101 28.659 1.00 77.75 180 GLU A N 1
ATOM 1416 C CA . GLU A 1 180 ? 0.210 12.091 28.693 1.00 77.75 180 GLU A CA 1
ATOM 1417 C C . GLU A 1 180 ? 0.842 11.696 27.343 1.00 77.75 180 GLU A C 1
ATOM 1419 O O . GLU A 1 180 ? 2.041 11.449 27.262 1.00 77.75 180 GLU A O 1
ATOM 1424 N N . ASN A 1 181 ? 0.040 11.616 26.275 1.00 80.25 181 ASN A N 1
ATOM 1425 C CA . ASN A 1 181 ? 0.437 11.190 24.930 1.00 80.25 181 ASN A CA 1
ATOM 1426 C C . ASN A 1 181 ? 0.942 9.733 24.843 1.00 80.25 181 ASN A C 1
ATOM 1428 O O . ASN A 1 181 ? 1.592 9.349 23.870 1.00 80.25 181 ASN A O 1
ATOM 1432 N N . ASN A 1 182 ? 0.604 8.911 25.840 1.00 85.56 182 ASN A N 1
ATOM 1433 C CA . ASN A 1 182 ? 0.831 7.470 25.808 1.00 85.56 182 ASN A CA 1
ATOM 1434 C C . ASN A 1 182 ? -0.230 6.800 24.919 1.00 85.56 182 ASN A C 1
ATOM 1436 O O . ASN A 1 182 ? -1.426 7.030 25.107 1.00 85.56 182 ASN A O 1
ATOM 1440 N N . GLU A 1 183 ? 0.198 5.970 23.962 1.00 90.50 183 GLU A N 1
ATOM 1441 C CA . GLU A 1 183 ? -0.686 5.242 23.040 1.00 90.50 183 GLU A CA 1
ATOM 1442 C C . GLU A 1 183 ? -0.813 3.770 23.463 1.00 90.50 183 GLU A C 1
ATOM 1444 O O . GLU A 1 183 ? 0.164 3.021 23.463 1.00 90.50 183 GLU A O 1
ATOM 1449 N N . TYR A 1 184 ? -2.033 3.343 23.792 1.00 90.50 184 TYR A N 1
ATOM 1450 C CA . TYR A 1 184 ? -2.366 1.951 24.099 1.00 90.50 184 TYR A CA 1
ATOM 1451 C C . TYR A 1 184 ? -3.118 1.316 22.937 1.00 90.50 184 TYR A C 1
ATOM 1453 O O . TYR A 1 184 ? -4.097 1.876 22.444 1.00 90.50 184 TYR A O 1
ATOM 1461 N N . ARG A 1 185 ? -2.701 0.119 22.522 1.00 92.81 185 ARG A N 1
ATOM 1462 C CA . ARG A 1 185 ? -3.325 -0.605 21.409 1.00 92.81 185 ARG A CA 1
ATOM 1463 C C . ARG A 1 185 ? -4.177 -1.756 21.908 1.00 92.81 185 ARG A C 1
ATOM 1465 O O . ARG A 1 185 ? -3.692 -2.652 22.592 1.00 92.81 185 ARG A O 1
ATOM 1472 N N . ILE A 1 186 ? -5.451 -1.744 21.536 1.00 91.00 186 ILE A N 1
ATOM 1473 C CA . ILE A 1 186 ? -6.422 -2.764 21.921 1.00 91.00 186 ILE A CA 1
ATOM 1474 C C . ILE A 1 186 ? -6.957 -3.433 20.663 1.00 91.00 186 ILE A C 1
ATOM 1476 O O . ILE A 1 186 ? -7.632 -2.817 19.840 1.00 91.00 186 ILE A O 1
ATOM 1480 N N . LYS A 1 187 ? -6.693 -4.732 20.538 1.00 92.38 187 LYS A N 1
ATOM 1481 C CA . LYS A 1 187 ? -7.305 -5.575 19.514 1.00 92.38 187 LYS A CA 1
ATOM 1482 C C . LYS A 1 187 ? -8.721 -5.962 19.936 1.00 92.38 187 LYS A C 1
ATOM 1484 O O . LYS A 1 187 ? -8.897 -6.675 20.927 1.00 92.38 187 LYS A O 1
ATOM 1489 N N . ALA A 1 188 ? -9.723 -5.555 19.164 1.00 88.12 188 ALA A N 1
ATOM 1490 C CA . ALA A 1 188 ? -11.092 -5.998 19.384 1.00 88.12 188 ALA A CA 1
ATOM 1491 C C . ALA A 1 188 ? -11.216 -7.485 19.014 1.00 88.12 188 ALA A C 1
ATOM 1493 O O . ALA A 1 188 ? -10.904 -7.888 17.894 1.00 88.12 188 ALA A O 1
ATOM 1494 N N . LYS A 1 189 ? -11.655 -8.322 19.961 1.00 81.31 189 LYS A N 1
ATOM 1495 C CA . LYS A 1 189 ? -11.732 -9.780 19.754 1.00 81.31 189 LYS A CA 1
ATOM 1496 C C . LYS A 1 189 ? -12.930 -10.213 18.906 1.00 81.31 189 LYS A C 1
ATOM 1498 O O . LYS A 1 189 ? -12.840 -11.215 18.210 1.00 81.31 189 LYS A O 1
ATOM 1503 N N . SER A 1 190 ? -14.041 -9.486 18.989 1.00 83.81 190 SER A N 1
ATOM 1504 C CA . SER A 1 190 ? -15.337 -9.881 18.417 1.00 83.81 190 SER A CA 1
ATOM 1505 C C . SER A 1 190 ? -15.847 -8.946 17.320 1.00 83.81 190 SER A C 1
ATOM 1507 O O . SER A 1 190 ? -16.921 -9.187 16.774 1.00 83.81 190 SER A O 1
ATOM 1509 N N . VAL A 1 191 ? -15.103 -7.888 16.988 1.00 88.12 191 VAL A N 1
ATOM 1510 C CA . VAL A 1 191 ? -15.530 -6.882 16.010 1.00 88.12 191 VAL A CA 1
ATOM 1511 C C . VAL A 1 191 ? -14.672 -7.005 14.759 1.00 88.12 191 VAL A C 1
ATOM 1513 O O . VAL A 1 191 ? -13.473 -6.714 14.781 1.00 88.12 191 VAL A O 1
ATOM 1516 N N . LEU A 1 192 ? -15.307 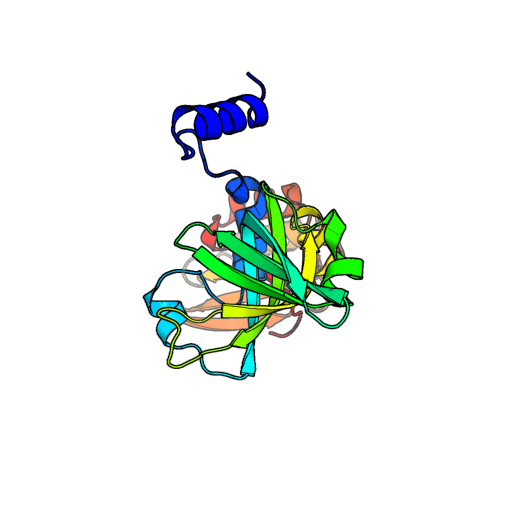-7.446 13.673 1.00 91.81 192 LEU A N 1
ATOM 1517 C CA . LEU A 1 192 ? -14.718 -7.481 12.342 1.00 91.81 192 LEU A CA 1
ATOM 1518 C C . LEU A 1 192 ? -15.386 -6.430 11.465 1.00 91.81 192 LEU A C 1
ATOM 1520 O O . LEU A 1 192 ? -16.607 -6.425 11.309 1.00 91.81 192 LEU A O 1
ATOM 1524 N N . VAL A 1 193 ? -14.563 -5.569 10.881 1.00 92.94 193 VAL A N 1
ATOM 1525 C CA . VAL A 1 193 ? -14.997 -4.381 10.154 1.00 92.94 193 VAL A CA 1
ATOM 1526 C C . VAL A 1 193 ? -14.697 -4.541 8.662 1.00 92.94 193 VAL A C 1
ATOM 1528 O O . VAL A 1 193 ? -13.731 -5.198 8.260 1.00 92.94 193 VAL A O 1
ATOM 1531 N N . ASN A 1 194 ? -15.562 -3.982 7.823 1.00 93.12 194 ASN A N 1
ATOM 1532 C CA . ASN A 1 194 ? -15.400 -3.950 6.375 1.00 93.12 194 ASN A CA 1
ATOM 1533 C C . ASN A 1 194 ? -14.341 -2.914 5.956 1.00 93.12 194 ASN A C 1
ATOM 1535 O O . ASN A 1 194 ? -14.376 -1.772 6.404 1.00 93.12 194 ASN A O 1
ATOM 1539 N N . SER A 1 195 ? -13.404 -3.313 5.089 1.00 91.69 195 SER A N 1
ATOM 1540 C CA . SER A 1 195 ? -12.355 -2.436 4.553 1.00 91.69 195 SER A CA 1
ATOM 1541 C C . SER A 1 195 ? -12.784 -1.620 3.339 1.00 91.69 195 SER A C 1
ATOM 1543 O O . SER A 1 195 ? -11.979 -0.828 2.852 1.00 91.69 195 SER A O 1
ATOM 1545 N N . ALA A 1 196 ? -14.015 -1.781 2.843 1.00 91.25 196 ALA A N 1
ATOM 1546 C CA . ALA A 1 196 ? -14.558 -1.000 1.735 1.00 91.25 196 ALA A CA 1
ATOM 1547 C C . ALA A 1 196 ? -14.440 0.509 1.993 1.00 91.25 196 ALA A C 1
ATOM 1549 O O . ALA A 1 196 ? -14.479 0.969 3.138 1.00 91.25 196 ALA A O 1
ATOM 1550 N N . LYS A 1 197 ? -14.270 1.288 0.923 1.00 88.69 197 LYS A N 1
ATOM 1551 C CA . LYS A 1 197 ? -13.980 2.722 1.021 1.00 88.69 197 LYS A CA 1
ATOM 1552 C C . LYS A 1 197 ? -15.074 3.470 1.780 1.00 88.69 197 LYS A C 1
ATOM 1554 O O . LYS A 1 197 ? -14.770 4.216 2.700 1.00 88.69 197 LYS A O 1
ATOM 1559 N N . GLU A 1 198 ? -16.325 3.143 1.495 1.00 90.69 198 GLU A N 1
ATOM 1560 C CA . GLU A 1 198 ? -17.517 3.703 2.129 1.00 90.69 198 GLU A CA 1
ATOM 1561 C C . GLU A 1 198 ? -17.538 3.436 3.642 1.00 90.69 198 GLU A C 1
ATOM 1563 O O . GLU A 1 198 ? -17.944 4.285 4.430 1.00 90.69 198 GLU A O 1
ATOM 1568 N N . SER A 1 199 ? -17.057 2.260 4.064 1.00 91.19 199 SER A N 1
ATOM 1569 C CA . SER A 1 199 ? -16.982 1.888 5.483 1.00 91.19 199 SER A CA 1
ATOM 1570 C C . SER A 1 199 ? -15.930 2.714 6.220 1.00 91.19 199 SER A C 1
ATOM 1572 O O . SER A 1 199 ? -16.175 3.193 7.326 1.00 91.19 199 SER A O 1
ATOM 1574 N N . ILE A 1 200 ? -14.766 2.909 5.595 1.00 91.88 200 ILE A N 1
ATOM 1575 C CA . ILE A 1 200 ? -13.692 3.736 6.149 1.00 91.88 200 ILE A CA 1
ATOM 1576 C C . ILE A 1 200 ? -14.112 5.207 6.192 1.00 91.88 200 ILE A C 1
ATOM 1578 O O . ILE A 1 200 ? -13.900 5.864 7.209 1.00 91.88 200 ILE A O 1
ATOM 1582 N N . ASP A 1 201 ? -14.741 5.713 5.133 1.00 91.31 201 ASP A N 1
ATOM 1583 C CA . ASP A 1 201 ? -15.177 7.106 5.050 1.00 91.31 201 ASP A CA 1
ATOM 1584 C C . ASP A 1 201 ? -16.252 7.423 6.103 1.00 91.31 201 ASP A C 1
ATOM 1586 O O . ASP A 1 201 ? -16.122 8.421 6.809 1.00 91.31 201 ASP A O 1
ATOM 1590 N N . MET A 1 202 ? -17.213 6.522 6.344 1.00 91.31 202 MET A N 1
ATOM 1591 C CA . MET A 1 202 ? -18.207 6.700 7.414 1.00 91.31 202 MET A CA 1
ATOM 1592 C C . MET A 1 202 ? -17.575 6.758 8.817 1.00 91.31 202 MET A C 1
ATOM 1594 O O . MET A 1 202 ? -18.025 7.516 9.678 1.00 91.31 202 MET A O 1
ATOM 1598 N N . LEU A 1 203 ? -16.518 5.978 9.074 1.00 91.81 203 LEU A N 1
ATOM 1599 C CA . LEU A 1 203 ? -15.775 6.087 10.335 1.00 91.81 203 LEU A CA 1
ATOM 1600 C C . LEU A 1 203 ? -15.032 7.428 10.416 1.00 91.81 203 LEU A C 1
ATOM 1602 O O . LEU A 1 203 ? -15.052 8.086 11.453 1.00 91.81 203 LEU A O 1
ATOM 1606 N N . ARG A 1 204 ? -14.415 7.872 9.318 1.00 92.62 204 ARG A N 1
ATOM 1607 C CA . ARG A 1 204 ? -13.680 9.146 9.252 1.00 92.62 204 ARG A CA 1
ATOM 1608 C C . ARG A 1 204 ? -14.573 10.368 9.421 1.00 92.62 204 ARG A C 1
ATOM 1610 O O . ARG A 1 204 ? -14.126 11.339 10.018 1.00 92.62 204 ARG A O 1
ATOM 1617 N N . GLU A 1 205 ? -15.814 10.328 8.950 1.00 91.81 205 GLU A N 1
ATOM 1618 C CA . GLU A 1 205 ? -16.789 11.401 9.182 1.00 91.81 205 GLU A CA 1
ATOM 1619 C C . GLU A 1 205 ? -17.093 11.592 10.673 1.00 91.81 205 GLU A C 1
ATOM 1621 O O . GLU A 1 205 ? -17.305 12.716 11.121 1.00 91.81 205 GLU A O 1
ATOM 1626 N N . LYS A 1 206 ? -17.068 10.509 11.459 1.00 88.81 206 LYS A N 1
ATOM 1627 C CA . LYS A 1 206 ? -17.335 10.559 12.902 1.00 88.81 206 LYS A CA 1
ATOM 1628 C C . LYS A 1 206 ? -16.139 11.024 13.725 1.00 88.81 206 LYS A C 1
ATOM 1630 O O . LYS A 1 206 ? -16.321 11.765 14.685 1.00 88.81 206 LYS A O 1
ATOM 1635 N N . ILE A 1 207 ? -14.935 10.549 13.397 1.00 89.50 207 ILE A N 1
ATOM 1636 C CA . ILE A 1 207 ? -13.755 10.709 14.269 1.00 89.50 207 ILE A CA 1
ATOM 1637 C C . ILE A 1 207 ? -12.545 11.365 13.597 1.00 89.50 207 ILE A C 1
ATOM 1639 O O . ILE A 1 207 ? -11.504 11.499 14.232 1.00 89.50 207 ILE A O 1
ATOM 1643 N N . GLY A 1 208 ? -12.655 11.804 12.345 1.00 89.12 208 GLY A N 1
ATOM 1644 C CA . GLY A 1 208 ? -11.586 12.471 11.597 1.00 89.12 208 GLY A CA 1
ATOM 1645 C C . GLY A 1 208 ? -10.792 11.533 10.681 1.00 89.12 208 GLY A C 1
ATOM 1646 O O . GLY A 1 208 ? -10.589 10.349 10.966 1.00 89.12 208 GLY A O 1
ATOM 1647 N N . ARG A 1 209 ? -10.314 12.074 9.551 1.00 87.31 209 ARG A N 1
ATOM 1648 C CA . ARG A 1 209 ? -9.643 11.306 8.483 1.00 87.31 209 ARG A CA 1
ATOM 1649 C C . ARG A 1 209 ? -8.315 10.708 8.931 1.00 87.31 209 ARG A C 1
ATOM 1651 O O . ARG A 1 209 ? -7.985 9.585 8.556 1.00 87.31 209 ARG A O 1
ATOM 1658 N N . GLU A 1 210 ? -7.560 11.446 9.731 1.00 88.56 210 GLU A N 1
ATOM 1659 C CA . GLU A 1 210 ? -6.259 11.047 10.260 1.00 88.56 210 GLU A CA 1
ATOM 1660 C C . GLU A 1 210 ? -6.341 9.955 11.332 1.00 88.56 210 GLU A C 1
ATOM 1662 O O . GLU A 1 210 ? -5.340 9.286 11.593 1.00 88.56 210 GLU A O 1
ATOM 1667 N N . ASN A 1 211 ? -7.527 9.752 11.911 1.00 92.00 211 ASN A N 1
ATOM 1668 C CA . ASN A 1 211 ? -7.752 8.818 13.006 1.00 92.00 211 ASN A CA 1
ATOM 1669 C C . ASN A 1 211 ? -8.199 7.430 12.534 1.00 92.00 211 ASN A C 1
ATOM 1671 O O . ASN A 1 211 ? -8.336 6.539 13.366 1.00 92.00 211 ASN A O 1
ATOM 1675 N N . VAL A 1 212 ? -8.382 7.214 11.224 1.00 94.00 212 VAL A N 1
ATOM 1676 C CA . VAL A 1 212 ? -8.763 5.907 10.662 1.00 94.00 212 VAL A CA 1
ATOM 1677 C C . VAL A 1 212 ? -7.870 5.526 9.488 1.00 94.00 212 VAL A C 1
ATOM 1679 O O . VAL A 1 212 ? -7.762 6.265 8.502 1.00 94.00 212 VAL A O 1
ATOM 1682 N N . TRP A 1 213 ? -7.260 4.343 9.563 1.00 94.25 213 TRP A N 1
ATOM 1683 C CA . TRP A 1 213 ? -6.437 3.793 8.484 1.00 94.25 213 TRP A CA 1
ATOM 1684 C C . TRP A 1 213 ? -6.501 2.265 8.417 1.00 94.25 213 TRP A C 1
ATOM 1686 O O . TRP A 1 213 ? -6.903 1.591 9.364 1.00 94.25 213 TRP A O 1
ATOM 1696 N N . ILE A 1 214 ? -6.101 1.716 7.272 1.00 94.50 214 ILE A N 1
ATOM 1697 C CA . ILE A 1 214 ? -6.022 0.273 7.023 1.00 94.50 214 ILE A CA 1
ATOM 1698 C C . ILE A 1 214 ? -4.612 -0.254 7.301 1.00 94.50 214 ILE A C 1
ATOM 1700 O O . ILE A 1 214 ? -3.630 0.469 7.133 1.00 94.50 214 ILE A O 1
ATOM 1704 N N . GLY A 1 215 ? -4.507 -1.515 7.720 1.00 90.88 215 GLY A N 1
ATOM 1705 C CA . GLY A 1 215 ? -3.233 -2.167 8.022 1.00 90.88 215 GLY A CA 1
ATOM 1706 C C . GLY A 1 215 ? -3.114 -3.578 7.444 1.00 90.88 215 GLY A C 1
ATOM 1707 O O . GLY A 1 215 ? -4.100 -4.309 7.294 1.00 90.88 215 GLY A O 1
ATOM 1708 N N . LYS A 1 216 ? -1.869 -3.980 7.145 1.00 87.75 216 LYS A N 1
ATOM 1709 C CA . LYS A 1 216 ? -1.513 -5.331 6.661 1.00 87.75 216 LYS A CA 1
ATOM 1710 C C . LYS A 1 216 ? -1.444 -6.404 7.756 1.00 87.75 216 LYS A C 1
ATOM 1712 O O . LYS A 1 216 ? -1.360 -7.588 7.446 1.00 87.75 216 LYS A O 1
ATOM 1717 N N . SER A 1 217 ? -1.485 -6.012 9.032 1.00 80.31 217 SER A N 1
ATOM 1718 C CA . SER A 1 217 ? -1.342 -6.918 10.179 1.00 80.31 217 SER A CA 1
ATOM 1719 C C . SER A 1 217 ? -2.453 -6.728 11.204 1.00 80.31 217 SER A C 1
ATOM 1721 O O . SER A 1 217 ? -2.779 -5.608 11.581 1.00 80.31 217 SER A O 1
ATOM 1723 N N . ALA A 1 218 ? -2.984 -7.842 11.708 1.00 71.19 218 ALA A N 1
ATOM 1724 C CA . ALA A 1 218 ? -3.959 -7.869 12.797 1.00 71.19 218 ALA A CA 1
ATOM 1725 C C . ALA A 1 218 ? -3.311 -7.959 14.196 1.00 71.19 218 ALA A C 1
ATOM 1727 O O . ALA A 1 218 ? -3.988 -8.352 15.153 1.00 71.19 218 ALA A O 1
ATOM 1728 N N . ALA A 1 219 ? -2.011 -7.675 14.317 1.00 58.38 219 ALA A N 1
ATOM 1729 C CA . ALA A 1 219 ? -1.319 -7.558 15.600 1.00 58.38 219 ALA A CA 1
ATOM 1730 C C . ALA A 1 219 ? -1.514 -6.149 16.189 1.00 58.38 219 ALA A C 1
ATOM 1732 O O . ALA A 1 219 ? -1.500 -5.171 15.442 1.00 58.38 219 ALA A O 1
ATOM 1733 N N . ALA A 1 220 ? -1.728 -6.075 17.507 1.00 48.88 220 ALA A N 1
ATOM 1734 C CA . ALA A 1 220 ? -1.771 -4.820 18.262 1.00 48.88 220 ALA A CA 1
ATOM 1735 C C . ALA A 1 220 ? -0.350 -4.398 18.646 1.00 48.88 220 ALA A C 1
ATOM 1737 O O . ALA A 1 220 ? 0.396 -5.288 19.109 1.00 48.88 220 ALA A O 1
#